Protein AF-A0A1F6M8U3-F1 (afdb_monomer)

Organism: NCBI:txid1798682

pLDDT: mean 73.36, std 16.28, range [37.84, 95.56]

Structure (mmCIF, N/CA/C/O backbone):
data_AF-A0A1F6M8U3-F1
#
_entry.id   AF-A0A1F6M8U3-F1
#
loop_
_atom_site.group_PDB
_atom_site.id
_atom_site.type_symbol
_atom_site.label_atom_id
_atom_site.label_alt_id
_atom_site.label_comp_id
_atom_site.label_asym_id
_atom_site.label_entity_id
_atom_site.label_seq_id
_atom_site.pdbx_PDB_ins_code
_atom_site.Cartn_x
_atom_site.Cartn_y
_atom_site.Cartn_z
_atom_site.occupancy
_atom_site.B_iso_or_equiv
_atom_site.auth_seq_id
_atom_site.auth_comp_id
_atom_site.auth_asym_id
_atom_site.auth_atom_id
_atom_site.pdbx_PDB_model_num
ATOM 1 N N . MET A 1 1 ? -2.888 25.058 8.973 1.00 52.22 1 MET A N 1
ATOM 2 C CA . MET A 1 1 ? -2.797 24.180 7.784 1.00 52.22 1 MET A CA 1
ATOM 3 C C . MET A 1 1 ? -2.531 22.761 8.270 1.00 52.22 1 MET A C 1
ATOM 5 O O . MET A 1 1 ? -1.677 22.594 9.128 1.00 52.22 1 MET A O 1
ATOM 9 N N . ASN A 1 2 ? -3.324 21.773 7.850 1.00 81.38 2 ASN A N 1
ATOM 10 C CA . ASN A 1 2 ? -3.228 20.401 8.367 1.00 81.38 2 ASN A CA 1
ATOM 11 C C . ASN A 1 2 ? -1.895 19.773 7.915 1.00 81.38 2 ASN A C 1
ATOM 13 O O . ASN A 1 2 ? -1.585 19.835 6.729 1.00 81.38 2 ASN A O 1
ATOM 17 N N . HIS A 1 3 ? -1.116 19.175 8.822 1.00 55.09 3 HIS A N 1
ATOM 18 C CA . HIS A 1 3 ? 0.191 18.561 8.518 1.00 55.09 3 HIS A CA 1
ATOM 19 C C . HIS A 1 3 ? 0.106 17.534 7.373 1.00 55.09 3 HIS A C 1
ATOM 21 O O . HIS A 1 3 ? 1.037 17.395 6.586 1.00 55.09 3 HIS A O 1
ATOM 27 N N . LYS A 1 4 ? -1.058 16.895 7.207 1.00 55.84 4 LYS A N 1
ATOM 28 C CA . LYS A 1 4 ? -1.358 15.982 6.094 1.00 55.84 4 LYS A CA 1
ATOM 29 C C . LYS A 1 4 ? -1.399 16.675 4.725 1.00 55.84 4 LYS A C 1
ATOM 31 O O . LYS A 1 4 ? -0.977 16.090 3.739 1.00 55.84 4 LYS A O 1
ATOM 36 N N . ILE A 1 5 ? -1.875 17.921 4.670 1.00 62.25 5 ILE A N 1
ATOM 37 C CA . ILE A 1 5 ? -1.914 18.732 3.440 1.00 62.25 5 ILE A CA 1
ATOM 38 C C . ILE A 1 5 ? -0.498 19.171 3.062 1.00 62.25 5 ILE A C 1
ATOM 40 O O . ILE A 1 5 ? -0.155 19.162 1.890 1.00 62.25 5 ILE A O 1
ATOM 44 N N . ILE A 1 6 ? 0.342 19.496 4.048 1.00 67.88 6 ILE A N 1
ATOM 45 C CA . ILE A 1 6 ? 1.743 19.869 3.808 1.00 67.88 6 ILE A CA 1
ATOM 46 C C . ILE A 1 6 ? 2.513 18.686 3.214 1.00 67.88 6 ILE A C 1
ATOM 48 O O . ILE A 1 6 ? 3.176 18.850 2.198 1.00 67.88 6 ILE A O 1
ATOM 52 N N . LEU A 1 7 ? 2.367 17.489 3.791 1.00 56.38 7 LEU A N 1
ATOM 53 C CA . LEU A 1 7 ? 2.991 16.272 3.260 1.00 56.38 7 LEU A CA 1
ATOM 54 C C . LEU A 1 7 ? 2.505 15.940 1.844 1.00 56.38 7 LEU A C 1
ATOM 56 O O . LEU A 1 7 ? 3.312 15.591 0.991 1.00 56.38 7 LEU A O 1
ATOM 60 N N . PHE A 1 8 ? 1.209 16.108 1.575 1.00 61.28 8 PHE A N 1
ATOM 61 C CA . PHE A 1 8 ? 0.648 15.905 0.239 1.00 61.28 8 PHE A CA 1
ATOM 62 C C . PHE A 1 8 ? 1.189 16.912 -0.790 1.00 61.28 8 PHE A C 1
ATOM 64 O O . PHE A 1 8 ? 1.517 16.532 -1.907 1.00 61.28 8 PHE A O 1
ATOM 71 N N . LEU A 1 9 ? 1.339 18.185 -0.417 1.00 69.00 9 LEU A N 1
ATOM 72 C CA . LEU A 1 9 ? 1.891 19.213 -1.306 1.00 69.00 9 LEU A CA 1
ATOM 73 C C . LEU A 1 9 ? 3.392 19.028 -1.557 1.00 69.00 9 LEU A C 1
ATOM 75 O O . LEU A 1 9 ? 3.839 19.202 -2.686 1.00 69.00 9 LEU A O 1
ATOM 79 N N . LEU A 1 10 ? 4.161 18.640 -0.535 1.00 64.75 10 LEU A N 1
ATOM 80 C CA . LEU A 1 10 ? 5.579 18.299 -0.692 1.00 64.75 10 LEU A CA 1
ATOM 81 C C . LEU A 1 10 ? 5.763 17.079 -1.601 1.00 64.75 10 LEU A C 1
ATOM 83 O O . LEU A 1 10 ? 6.680 17.053 -2.414 1.00 64.75 10 LEU A O 1
ATOM 87 N N . PHE A 1 11 ? 4.858 16.106 -1.508 1.00 61.78 11 PHE A N 1
ATOM 88 C CA . PHE A 1 11 ? 4.838 14.951 -2.396 1.00 61.78 11 PHE A CA 1
ATOM 89 C C . PHE A 1 11 ? 4.553 15.335 -3.857 1.00 61.78 11 PHE A C 1
ATOM 91 O O . PHE A 1 11 ? 5.284 14.915 -4.749 1.00 61.78 11 PHE A O 1
ATOM 98 N N . LEU A 1 12 ? 3.554 16.189 -4.110 1.00 62.69 12 LEU A N 1
ATOM 99 C CA . LEU A 1 12 ? 3.278 16.692 -5.462 1.00 62.69 12 LEU A CA 1
ATOM 100 C C . LEU A 1 12 ? 4.454 17.495 -6.038 1.00 62.69 12 LEU A C 1
ATOM 102 O O . LEU A 1 12 ? 4.758 17.369 -7.221 1.00 62.69 12 LEU A O 1
ATOM 106 N N . ALA A 1 13 ? 5.132 18.291 -5.206 1.00 65.69 13 ALA A N 1
ATOM 107 C CA . ALA A 1 13 ? 6.324 19.030 -5.614 1.00 65.69 13 ALA A CA 1
ATOM 108 C C . ALA A 1 13 ? 7.498 18.098 -5.960 1.00 65.69 13 ALA A C 1
ATOM 110 O O . ALA A 1 13 ? 8.213 18.355 -6.923 1.00 65.69 13 ALA A O 1
ATOM 111 N N . PHE A 1 14 ? 7.669 17.001 -5.216 1.00 65.31 14 PHE A N 1
ATOM 112 C CA . PHE A 1 14 ? 8.681 15.987 -5.511 1.00 65.31 14 PHE A CA 1
ATOM 113 C C . PHE A 1 14 ? 8.402 15.255 -6.832 1.00 65.31 14 PHE A C 1
ATOM 115 O O . PHE A 1 14 ? 9.320 15.115 -7.632 1.00 65.31 14 PHE A O 1
ATOM 122 N N . ILE A 1 15 ? 7.147 14.867 -7.107 1.00 54.72 15 ILE A N 1
ATOM 123 C CA . ILE A 1 15 ? 6.764 14.267 -8.402 1.00 54.72 15 ILE A CA 1
ATOM 124 C C . ILE A 1 15 ? 7.079 15.224 -9.556 1.00 54.72 15 ILE A C 1
ATOM 126 O O . ILE A 1 15 ? 7.681 14.820 -10.546 1.00 54.72 15 ILE A O 1
ATOM 130 N N . ALA A 1 16 ? 6.697 16.496 -9.417 1.00 60.97 16 ALA A N 1
ATOM 131 C CA . ALA A 1 16 ? 6.940 17.503 -10.446 1.00 60.97 16 ALA A CA 1
ATOM 132 C C . ALA A 1 16 ? 8.439 17.751 -10.688 1.00 60.97 16 ALA A C 1
ATOM 134 O O . ALA A 1 16 ? 8.833 18.028 -11.815 1.00 60.97 16 ALA A O 1
ATOM 135 N N . PHE A 1 17 ? 9.267 17.642 -9.645 1.00 61.91 17 PHE A N 1
ATOM 136 C CA . PHE A 1 17 ? 10.720 17.757 -9.751 1.00 61.91 17 PHE A CA 1
ATOM 137 C C . PHE A 1 17 ? 11.350 16.525 -10.415 1.00 61.91 17 PHE A C 1
ATOM 139 O O . PHE A 1 17 ? 12.180 16.672 -11.304 1.00 61.91 17 PHE A O 1
ATOM 146 N N . ALA A 1 18 ? 10.923 15.318 -10.034 1.00 53.31 18 ALA A N 1
ATOM 147 C CA . ALA A 1 18 ? 11.469 14.066 -10.558 1.00 53.31 18 ALA A CA 1
ATOM 148 C C . ALA A 1 18 ? 11.164 13.835 -12.051 1.00 53.31 18 ALA A C 1
ATOM 150 O O . ALA A 1 18 ? 11.905 13.128 -12.717 1.00 53.31 18 ALA A O 1
ATOM 151 N N . HIS A 1 19 ? 10.097 14.435 -12.585 1.00 48.19 19 HIS A N 1
ATOM 152 C CA . HIS A 1 19 ? 9.721 14.339 -14.004 1.00 48.19 19 HIS A CA 1
ATOM 153 C C . HIS A 1 19 ? 10.387 15.393 -14.915 1.00 48.19 19 HIS A C 1
ATOM 155 O O . HIS A 1 19 ? 10.075 15.451 -16.100 1.00 48.19 19 HIS A O 1
ATOM 161 N N . GLY A 1 20 ? 11.249 16.267 -14.384 1.00 48.97 20 GLY A N 1
ATOM 162 C CA . GLY A 1 20 ? 11.717 17.462 -15.096 1.00 48.97 20 GLY A CA 1
ATOM 163 C C . GLY A 1 20 ? 13.023 17.353 -15.895 1.00 48.97 20 GLY A C 1
ATOM 164 O O . GLY A 1 20 ? 13.426 18.370 -16.450 1.00 48.97 20 GLY A O 1
ATOM 165 N N . GLU A 1 21 ? 13.709 16.204 -15.944 1.00 47.56 21 GLU A N 1
ATOM 166 C CA . GLU A 1 21 ? 15.118 16.148 -16.403 1.00 47.56 21 GLU A CA 1
ATOM 167 C C . GLU A 1 21 ? 15.422 15.312 -17.668 1.00 47.56 21 GLU A C 1
ATOM 169 O O . GLU A 1 21 ? 16.592 15.155 -18.002 1.00 47.56 21 GLU A O 1
ATOM 174 N N . GLU A 1 22 ? 14.438 14.832 -18.438 1.00 49.84 22 GLU A N 1
ATOM 175 C CA . GLU A 1 22 ? 14.713 13.934 -19.588 1.00 49.84 22 GLU A CA 1
ATOM 176 C C . GLU A 1 22 ? 14.659 14.561 -20.994 1.00 49.84 22 GLU A C 1
ATOM 178 O O . GLU A 1 22 ? 14.473 13.858 -21.986 1.00 49.84 22 GLU A O 1
ATOM 183 N N . GLU A 1 23 ? 14.894 15.865 -21.147 1.00 49.44 23 GLU A N 1
ATOM 184 C CA . GLU A 1 23 ? 15.011 16.456 -22.489 1.00 49.44 23 GLU A CA 1
ATOM 185 C C . GLU A 1 23 ? 16.436 16.964 -22.765 1.00 49.44 23 GLU A C 1
ATOM 187 O O . GLU A 1 23 ? 16.848 18.018 -22.286 1.00 49.44 23 GLU A O 1
ATOM 192 N N . HIS A 1 24 ? 17.145 16.195 -23.610 1.00 50.91 24 HIS A N 1
ATOM 193 C CA . HIS A 1 24 ? 18.376 16.508 -24.366 1.00 50.91 24 HIS A CA 1
ATOM 194 C C . HIS A 1 24 ? 19.716 15.980 -23.813 1.00 50.91 24 HIS A C 1
ATOM 196 O O . HIS A 1 24 ? 20.504 16.722 -23.230 1.00 50.91 24 HIS A O 1
ATOM 202 N N . ALA A 1 25 ? 20.054 14.727 -24.145 1.00 47.81 25 ALA A N 1
ATOM 203 C CA . ALA A 1 25 ? 21.439 14.245 -24.140 1.00 47.81 25 ALA A CA 1
ATOM 204 C C . ALA A 1 25 ? 21.807 13.644 -25.509 1.00 47.81 25 ALA A C 1
ATOM 206 O O . ALA A 1 25 ? 21.248 12.645 -25.951 1.00 47.81 25 ALA A O 1
ATOM 207 N N . GLU A 1 26 ? 22.732 14.319 -26.187 1.00 54.94 26 GLU A N 1
ATOM 208 C CA . GLU A 1 26 ? 23.343 13.964 -27.470 1.00 54.94 26 GLU A CA 1
ATOM 209 C C . GLU A 1 26 ? 24.344 12.798 -27.284 1.00 54.94 26 GLU A C 1
ATOM 211 O O . GLU A 1 26 ? 25.023 12.719 -26.258 1.00 54.94 26 GLU A O 1
ATOM 216 N N . GLU A 1 27 ? 24.418 11.881 -28.258 1.00 58.91 27 GLU A N 1
ATOM 217 C CA . GLU A 1 27 ? 25.174 10.614 -28.207 1.00 58.91 27 GLU A CA 1
ATOM 218 C C . GLU A 1 27 ? 26.678 10.805 -27.910 1.00 58.91 27 GLU A C 1
ATOM 220 O O . GLU A 1 27 ? 27.487 11.094 -28.793 1.00 58.91 27 GLU A O 1
ATOM 225 N N . MET A 1 28 ? 27.081 10.562 -26.660 1.00 47.25 28 MET A N 1
ATOM 226 C CA . MET A 1 28 ? 28.469 10.302 -26.267 1.00 47.25 28 MET A CA 1
ATOM 227 C C . MET A 1 28 ? 28.641 8.818 -25.903 1.00 47.25 28 MET A C 1
ATOM 229 O O . MET A 1 28 ? 27.701 8.203 -25.398 1.00 47.25 28 MET A O 1
ATOM 233 N N . PRO A 1 29 ? 29.828 8.217 -26.124 1.00 64.62 29 PRO A N 1
ATOM 234 C CA . PRO A 1 29 ? 30.083 6.833 -25.735 1.00 64.62 29 PRO A CA 1
ATOM 235 C C . PRO A 1 29 ? 29.896 6.663 -24.224 1.00 64.62 29 PRO A C 1
ATOM 237 O O . PRO A 1 29 ? 30.483 7.408 -23.435 1.00 64.62 29 PRO A O 1
ATOM 240 N N . ALA A 1 30 ? 29.069 5.685 -23.847 1.00 58.00 30 ALA A N 1
ATOM 241 C CA . ALA A 1 30 ? 28.621 5.490 -22.476 1.00 58.00 30 ALA A CA 1
ATOM 242 C C . ALA A 1 30 ? 29.820 5.287 -21.526 1.00 58.00 30 ALA A C 1
ATOM 244 O O . ALA A 1 30 ? 30.587 4.331 -21.706 1.00 58.00 30 ALA A O 1
ATOM 245 N N . PRO A 1 31 ? 30.020 6.159 -20.517 1.00 51.41 31 PRO A N 1
ATOM 246 C CA . PRO A 1 31 ? 30.905 5.827 -19.407 1.00 51.41 31 PRO A CA 1
ATOM 247 C C . PRO A 1 31 ? 30.396 4.539 -18.732 1.00 51.41 31 PRO A C 1
ATOM 249 O O . PRO A 1 31 ? 29.202 4.251 -18.830 1.00 51.41 31 PRO A O 1
ATOM 252 N N . PRO A 1 32 ? 31.257 3.751 -18.050 1.00 60.69 32 PRO A N 1
ATOM 253 C CA . PRO A 1 32 ? 30.779 2.626 -17.249 1.00 60.69 32 PRO A CA 1
ATOM 254 C C . PRO A 1 32 ? 29.695 3.158 -16.320 1.00 60.69 32 PRO A C 1
ATOM 256 O O . PRO A 1 32 ? 29.967 4.106 -15.579 1.00 60.69 32 PRO A O 1
ATOM 259 N N . GLU A 1 33 ? 28.480 2.618 -16.443 1.00 58.06 33 GLU A N 1
ATOM 260 C CA . GLU A 1 33 ? 27.313 3.211 -15.803 1.00 58.06 33 GLU A CA 1
ATOM 261 C C . GLU A 1 33 ? 27.611 3.372 -14.311 1.00 58.06 33 GLU A C 1
ATOM 263 O O . GLU A 1 33 ? 27.848 2.369 -13.622 1.00 58.06 33 GLU A O 1
ATOM 268 N N . PRO A 1 34 ? 27.704 4.614 -13.795 1.00 58.66 34 PRO A N 1
ATOM 269 C CA . PRO A 1 34 ? 27.808 4.793 -12.362 1.00 58.66 34 PRO A CA 1
ATOM 270 C C . PRO A 1 34 ? 26.594 4.086 -11.774 1.00 58.66 34 PRO A C 1
ATOM 272 O O . PRO A 1 34 ? 25.504 4.234 -12.325 1.00 58.66 34 PRO A O 1
ATOM 275 N N . ILE A 1 35 ? 26.775 3.312 -10.690 1.00 58.00 35 ILE A N 1
ATOM 276 C CA . ILE A 1 35 ? 25.641 2.813 -9.901 1.00 58.00 35 ILE A CA 1
ATOM 277 C C . ILE A 1 35 ? 24.720 4.004 -9.756 1.00 58.00 35 ILE A C 1
ATOM 279 O O . ILE A 1 35 ? 25.100 5.014 -9.161 1.00 58.00 35 ILE A O 1
ATOM 283 N N . ASN A 1 36 ? 23.578 3.903 -10.414 1.00 66.56 36 ASN A N 1
ATOM 284 C CA . ASN A 1 36 ? 22.637 4.978 -10.548 1.00 66.56 36 ASN A CA 1
ATOM 285 C C . ASN A 1 36 ? 22.261 5.357 -9.101 1.00 66.56 36 ASN A C 1
ATOM 287 O O . ASN A 1 36 ? 21.582 4.615 -8.388 1.00 66.56 36 ASN A O 1
ATOM 291 N N . THR A 1 37 ? 22.815 6.472 -8.614 1.00 69.94 37 THR A N 1
ATOM 292 C CA . THR A 1 37 ? 22.667 6.900 -7.216 1.00 69.94 37 THR A CA 1
ATOM 293 C C . THR A 1 37 ? 21.189 7.078 -6.876 1.00 69.94 37 THR A C 1
ATOM 295 O O . THR A 1 37 ? 20.778 6.835 -5.744 1.00 69.94 37 THR A O 1
ATOM 298 N N . LEU A 1 38 ? 20.380 7.439 -7.875 1.00 72.56 38 LEU A N 1
ATOM 299 C CA . LEU A 1 38 ? 18.939 7.599 -7.764 1.00 72.56 38 LEU A CA 1
ATOM 300 C C . LEU A 1 38 ? 18.220 6.262 -7.509 1.00 72.56 38 LEU A C 1
ATOM 302 O O . LEU A 1 38 ? 17.352 6.217 -6.648 1.00 72.56 38 LEU A O 1
ATOM 306 N N . TRP A 1 39 ? 18.626 5.168 -8.153 1.00 67.94 39 TRP A N 1
ATOM 307 C CA . TRP A 1 39 ? 18.112 3.807 -7.970 1.00 67.94 39 TRP A CA 1
ATOM 308 C C . TRP A 1 39 ? 18.470 3.276 -6.594 1.00 67.94 39 TRP A C 1
ATOM 310 O O . TRP A 1 39 ? 17.607 2.773 -5.878 1.00 67.94 39 TRP A O 1
ATOM 320 N N . PHE A 1 40 ? 19.723 3.468 -6.177 1.00 70.62 40 PHE A N 1
ATOM 321 C CA . PHE A 1 40 ? 20.129 3.107 -4.825 1.00 70.62 40 PHE A CA 1
ATOM 322 C C . PHE A 1 40 ? 19.267 3.854 -3.796 1.00 70.62 40 PHE A C 1
ATOM 324 O O . PHE A 1 40 ? 18.743 3.244 -2.870 1.00 70.62 40 PHE A O 1
ATOM 331 N N . ILE A 1 41 ? 19.034 5.155 -3.981 1.00 76.88 41 ILE A N 1
ATOM 332 C CA . ILE A 1 41 ? 18.160 5.935 -3.094 1.00 76.88 41 ILE A CA 1
ATOM 333 C C . ILE A 1 41 ? 16.700 5.458 -3.169 1.00 76.88 41 ILE A C 1
ATOM 335 O O . ILE A 1 41 ? 16.057 5.350 -2.122 1.00 76.88 41 ILE A O 1
ATOM 339 N N . HIS A 1 42 ? 16.183 5.149 -4.361 1.00 77.31 42 HIS A N 1
ATOM 340 C CA . HIS A 1 42 ? 14.808 4.696 -4.578 1.00 77.31 42 HIS A CA 1
ATOM 341 C C . HIS A 1 42 ? 14.562 3.372 -3.841 1.00 77.31 42 HIS A C 1
ATOM 343 O O . HIS A 1 42 ? 13.745 3.319 -2.917 1.00 77.31 42 HIS A O 1
ATOM 349 N N . SER A 1 43 ? 15.358 2.340 -4.128 1.00 76.88 43 SER A N 1
ATOM 350 C CA . SER A 1 43 ? 15.201 1.025 -3.502 1.00 76.88 43 SER A CA 1
ATOM 351 C C . SER A 1 43 ? 15.505 1.046 -2.001 1.00 76.88 43 SER A C 1
ATOM 353 O O . SER A 1 43 ? 14.855 0.345 -1.224 1.00 76.88 43 SER A O 1
ATOM 355 N N . TRP A 1 44 ? 16.434 1.880 -1.523 1.00 77.44 44 TRP A N 1
ATOM 356 C CA . TRP A 1 44 ? 16.629 2.036 -0.074 1.00 77.44 44 TRP A CA 1
ATOM 357 C C . TRP A 1 44 ? 15.438 2.707 0.601 1.00 77.44 44 TRP A C 1
ATOM 359 O O . TRP A 1 44 ? 15.025 2.275 1.680 1.00 77.44 44 TRP A O 1
ATOM 369 N N . THR A 1 45 ? 14.859 3.731 -0.025 1.00 84.12 45 THR A N 1
ATOM 370 C CA . THR A 1 45 ? 13.672 4.409 0.508 1.00 84.12 45 THR A CA 1
ATOM 371 C C . THR A 1 45 ? 12.497 3.435 0.593 1.00 84.12 45 THR A C 1
ATOM 373 O O . THR A 1 45 ? 11.855 3.365 1.643 1.00 84.12 45 THR A O 1
ATOM 376 N N . HIS A 1 46 ? 12.289 2.606 -0.435 1.00 85.44 46 HIS A N 1
ATOM 377 C CA . HIS A 1 46 ? 11.329 1.499 -0.422 1.00 85.44 46 HIS A CA 1
ATOM 378 C C . HIS A 1 46 ? 11.493 0.619 0.824 1.00 85.44 46 HIS A C 1
ATOM 380 O O . HIS A 1 46 ? 10.561 0.464 1.619 1.00 85.44 46 HIS A O 1
ATOM 386 N N . TRP A 1 47 ? 12.693 0.064 1.032 1.00 83.56 47 TRP A N 1
ATOM 387 C CA . TRP A 1 47 ? 12.952 -0.852 2.144 1.00 83.56 47 TRP A CA 1
ATOM 388 C C . TRP A 1 47 ? 12.829 -0.172 3.507 1.00 83.56 47 TRP A C 1
ATOM 390 O O . TRP A 1 47 ? 12.317 -0.786 4.442 1.00 83.56 47 TRP A O 1
ATOM 400 N N . MET A 1 48 ? 13.223 1.096 3.638 1.00 84.88 48 MET A N 1
ATOM 401 C CA . MET A 1 48 ? 13.032 1.858 4.878 1.00 84.88 48 MET A CA 1
ATOM 402 C C . MET A 1 48 ? 11.549 2.047 5.209 1.00 84.88 48 MET A C 1
ATOM 404 O O . MET A 1 48 ? 11.143 1.852 6.361 1.00 84.88 48 MET A O 1
ATOM 408 N N . VAL A 1 49 ? 10.725 2.385 4.212 1.00 87.31 49 VAL A N 1
ATOM 409 C CA . VAL A 1 49 ? 9.274 2.524 4.399 1.00 87.31 49 VAL A CA 1
ATOM 410 C C . VAL A 1 49 ? 8.656 1.170 4.759 1.00 87.31 49 VAL A C 1
ATOM 412 O O . VAL A 1 49 ? 7.875 1.101 5.711 1.00 87.31 49 VAL A O 1
ATOM 415 N N . TRP A 1 50 ? 9.054 0.089 4.085 1.00 86.56 50 TRP A N 1
ATOM 416 C CA . TRP A 1 50 ? 8.598 -1.270 4.390 1.00 86.56 50 TRP A CA 1
ATOM 417 C C . TRP A 1 50 ? 8.981 -1.723 5.794 1.00 86.56 50 TRP A C 1
ATOM 419 O O . TRP A 1 50 ? 8.121 -2.181 6.543 1.00 86.56 50 TRP A O 1
ATOM 429 N N . ILE A 1 51 ? 10.244 -1.569 6.192 1.00 85.38 51 ILE A N 1
ATOM 430 C CA . ILE A 1 51 ? 10.718 -1.960 7.525 1.00 85.38 51 ILE A CA 1
ATOM 431 C C . ILE A 1 51 ? 9.981 -1.160 8.599 1.00 85.38 51 ILE A C 1
ATOM 433 O O . ILE A 1 51 ? 9.515 -1.741 9.580 1.00 85.38 51 ILE A O 1
ATOM 437 N N . GLY A 1 52 ? 9.811 0.149 8.409 1.00 83.31 52 GLY A N 1
ATOM 438 C CA . GLY A 1 52 ? 9.050 0.979 9.338 1.00 83.31 52 GLY A CA 1
ATOM 439 C C . GLY A 1 52 ? 7.569 0.593 9.407 1.00 83.31 52 GLY A C 1
ATOM 440 O O . GLY A 1 52 ? 6.996 0.506 10.499 1.00 83.31 52 GLY A O 1
ATOM 441 N N . PHE A 1 53 ? 6.953 0.265 8.269 1.00 85.75 53 PHE A N 1
ATOM 442 C CA . PHE A 1 53 ? 5.589 -0.257 8.221 1.00 85.75 53 PHE A CA 1
ATOM 443 C C . PHE A 1 53 ? 5.472 -1.579 8.986 1.00 85.75 53 PHE A C 1
ATOM 445 O O . PHE A 1 53 ? 4.604 -1.718 9.847 1.00 85.75 53 PHE A O 1
ATOM 452 N N . ILE A 1 54 ? 6.359 -2.534 8.707 1.00 83.75 54 ILE A N 1
ATOM 453 C CA . ILE A 1 54 ? 6.426 -3.858 9.333 1.00 83.75 54 ILE A CA 1
ATOM 454 C C . ILE A 1 54 ? 6.611 -3.728 10.844 1.00 83.75 54 ILE A C 1
ATOM 456 O O . ILE A 1 54 ? 5.852 -4.312 11.618 1.00 83.75 54 ILE A O 1
ATOM 460 N N . TYR A 1 55 ? 7.583 -2.924 11.270 1.00 80.19 55 TYR A N 1
ATOM 461 C CA . TYR A 1 55 ? 7.908 -2.725 12.679 1.00 80.19 55 TYR A CA 1
ATOM 462 C C . TYR A 1 55 ? 6.726 -2.149 13.464 1.00 80.19 55 TYR A C 1
ATOM 464 O O . TYR A 1 55 ? 6.472 -2.529 14.607 1.00 80.19 55 TYR A O 1
ATOM 472 N N . THR A 1 56 ? 5.974 -1.246 12.838 1.00 81.31 56 THR A N 1
ATOM 473 C CA . THR A 1 56 ? 4.826 -0.581 13.463 1.00 81.31 56 THR A CA 1
ATOM 474 C C . THR A 1 56 ? 3.518 -1.361 13.308 1.00 81.31 56 THR A C 1
ATOM 476 O O . THR A 1 56 ? 2.561 -1.109 14.043 1.00 81.31 56 THR A O 1
ATOM 479 N N . CYS A 1 57 ? 3.463 -2.335 12.395 1.00 81.00 57 CYS A N 1
ATOM 480 C CA . CYS A 1 57 ? 2.278 -3.134 12.116 1.00 81.00 57 CYS A CA 1
ATOM 481 C C . CYS A 1 57 ? 1.943 -4.070 13.286 1.00 81.00 57 CYS A C 1
ATOM 483 O O . CYS A 1 57 ? 2.732 -4.934 13.673 1.00 81.00 57 CYS A O 1
ATOM 485 N N . TYR A 1 58 ? 0.718 -3.954 13.810 1.00 69.69 58 TYR A N 1
ATOM 486 C CA . TYR A 1 58 ? 0.233 -4.817 14.890 1.00 69.69 58 TYR A CA 1
ATOM 487 C C . TYR A 1 58 ? 0.277 -6.305 14.517 1.00 69.69 58 TYR A C 1
ATOM 489 O O . TYR A 1 58 ? 0.720 -7.116 15.325 1.00 69.69 58 TYR A O 1
ATOM 497 N N . TYR A 1 59 ? -0.125 -6.660 13.288 1.00 65.69 59 TYR A N 1
ATOM 498 C CA . TYR A 1 59 ? -0.081 -8.046 12.810 1.00 65.69 59 TYR A CA 1
ATOM 499 C C . TYR A 1 59 ? 1.334 -8.623 12.893 1.00 65.69 59 TYR A C 1
ATOM 501 O O . TYR A 1 59 ? 1.514 -9.731 13.389 1.00 65.69 59 TYR A O 1
ATOM 509 N N . PHE A 1 60 ? 2.342 -7.867 12.458 1.00 65.00 60 PHE A N 1
ATOM 510 C CA . PHE A 1 60 ? 3.714 -8.357 12.428 1.00 65.00 60 PHE A CA 1
ATOM 511 C C . PHE A 1 60 ? 4.350 -8.405 13.821 1.00 65.00 60 PHE A C 1
ATOM 513 O O . PHE A 1 60 ? 5.006 -9.387 14.167 1.00 65.00 60 PHE A O 1
ATOM 520 N N . ARG A 1 61 ? 4.079 -7.404 14.670 1.00 69.31 61 ARG A N 1
ATOM 521 C CA . ARG A 1 61 ? 4.472 -7.437 16.089 1.00 69.31 61 ARG A CA 1
ATOM 522 C C . ARG A 1 61 ? 3.854 -8.632 16.814 1.00 69.31 61 ARG A C 1
ATOM 524 O O . ARG A 1 61 ? 4.545 -9.305 17.574 1.00 69.31 61 ARG A O 1
ATOM 531 N N . PHE A 1 62 ? 2.583 -8.929 16.541 1.00 65.38 62 PHE A N 1
ATOM 532 C CA . PHE A 1 62 ? 1.912 -10.118 17.057 1.00 65.38 62 PHE A CA 1
ATOM 533 C C . PHE A 1 62 ? 2.512 -11.408 16.483 1.00 65.38 62 PHE A C 1
ATOM 535 O O . PHE A 1 62 ? 2.741 -12.346 17.236 1.00 65.38 62 PHE A O 1
ATOM 542 N N . PHE A 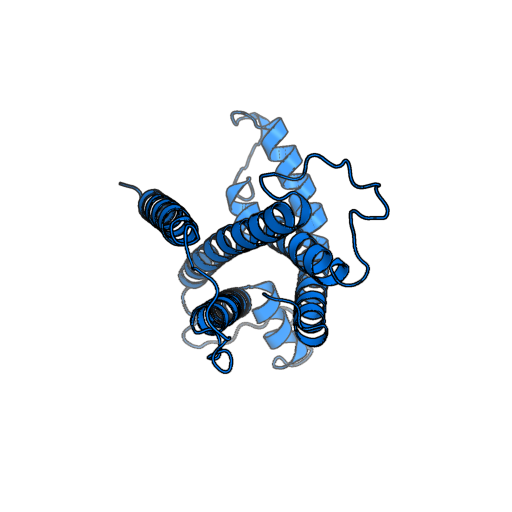1 63 ? 2.816 -11.464 15.183 1.00 61.97 63 PHE A N 1
ATOM 543 C CA . PHE A 1 63 ? 3.439 -12.626 14.547 1.00 61.97 63 PHE A CA 1
ATOM 544 C C . PHE A 1 63 ? 4.811 -12.941 15.156 1.00 61.97 63 PHE A C 1
ATOM 546 O O . PHE A 1 63 ? 5.017 -14.064 15.611 1.00 61.97 63 PHE A O 1
ATOM 553 N N . ILE A 1 64 ? 5.719 -11.961 15.245 1.00 62.22 64 ILE A N 1
ATOM 554 C CA . ILE A 1 64 ? 7.032 -12.144 15.884 1.00 62.22 64 ILE A CA 1
ATOM 555 C C . ILE A 1 64 ? 6.867 -12.488 17.364 1.00 62.22 64 ILE A C 1
ATOM 557 O O . ILE A 1 64 ? 7.459 -13.456 17.834 1.00 62.22 64 ILE A O 1
ATOM 561 N N . GLY A 1 65 ? 6.035 -11.747 18.098 1.00 56.34 65 GLY A N 1
ATOM 562 C CA . GLY A 1 65 ? 5.811 -12.008 19.516 1.00 56.34 65 GLY A CA 1
ATOM 563 C C . GLY A 1 65 ? 5.284 -13.422 19.756 1.00 56.34 65 GLY A C 1
ATOM 564 O O . GLY A 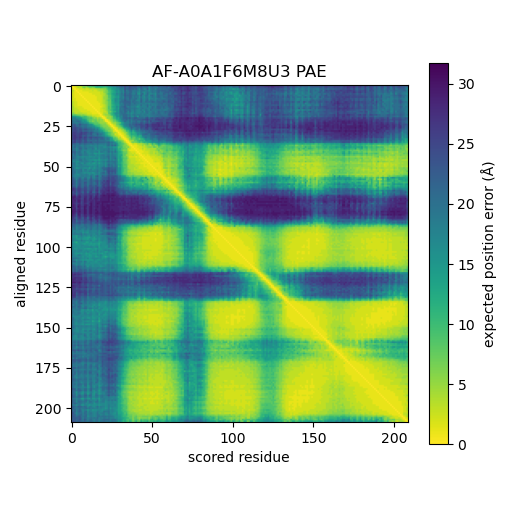1 65 ? 5.851 -14.171 20.539 1.00 56.34 65 GLY A O 1
ATOM 565 N N . HIS A 1 66 ? 4.221 -13.828 19.068 1.00 53.34 66 HIS A N 1
ATOM 566 C CA . HIS A 1 66 ? 3.537 -15.095 19.319 1.00 53.34 66 HIS A CA 1
ATOM 567 C C . HIS A 1 66 ? 4.266 -16.318 18.738 1.00 53.34 66 HIS A C 1
ATOM 569 O O . HIS A 1 66 ? 4.218 -17.387 19.341 1.00 53.34 66 HIS A O 1
ATOM 575 N N . LYS A 1 67 ? 4.939 -16.194 17.583 1.00 55.16 67 LYS A N 1
ATOM 576 C CA . LYS A 1 67 ? 5.633 -17.322 16.929 1.00 55.16 67 LYS A CA 1
ATOM 577 C C . LYS A 1 67 ? 7.116 -17.429 17.278 1.00 55.16 67 LYS A C 1
ATOM 579 O O . LYS A 1 67 ? 7.639 -18.537 17.221 1.00 55.16 67 LYS A O 1
ATOM 584 N N . LEU A 1 68 ? 7.785 -16.322 17.611 1.00 51.31 68 LEU A N 1
ATOM 585 C CA . LEU A 1 68 ? 9.236 -16.290 17.835 1.00 51.31 68 LEU A CA 1
ATOM 586 C C . LEU A 1 68 ? 9.642 -15.925 19.274 1.00 51.31 68 LEU A C 1
ATOM 588 O O . LEU A 1 68 ? 10.832 -15.990 19.570 1.00 51.31 68 LEU A O 1
ATOM 592 N N . GLY A 1 69 ? 8.714 -15.565 20.177 1.00 46.50 69 GLY A N 1
ATOM 593 C CA . GLY A 1 69 ? 9.113 -15.040 21.496 1.00 46.50 69 GLY A CA 1
ATOM 594 C C . GLY A 1 69 ? 8.171 -15.209 22.695 1.00 46.50 69 GLY A C 1
ATOM 595 O O . GLY A 1 69 ? 8.593 -14.903 23.809 1.00 46.50 69 GLY A O 1
ATOM 596 N N . HIS A 1 70 ? 6.940 -15.705 22.543 1.00 43.72 70 HIS A N 1
ATOM 597 C CA . HIS A 1 70 ? 6.022 -15.937 23.664 1.00 43.72 70 HIS A CA 1
ATOM 598 C C . HIS A 1 70 ? 5.796 -17.438 23.896 1.00 43.72 70 HIS A C 1
ATOM 600 O O . HIS A 1 70 ? 5.558 -18.176 22.939 1.00 43.72 70 HIS A O 1
ATOM 606 N N . PRO A 1 71 ? 5.840 -17.917 25.156 1.00 41.03 71 PRO A N 1
ATOM 607 C CA . PRO A 1 71 ? 5.523 -19.305 25.466 1.00 41.03 71 PRO A CA 1
ATOM 608 C C . PRO A 1 71 ? 4.073 -19.617 25.070 1.00 41.03 71 PRO A C 1
ATOM 610 O O . PRO A 1 71 ? 3.170 -18.803 25.276 1.00 41.03 71 PRO A O 1
ATOM 613 N N . SER A 1 72 ? 3.862 -20.819 24.529 1.00 43.97 72 SER A N 1
ATOM 614 C CA . SER A 1 72 ? 2.651 -21.338 23.862 1.00 43.97 72 SER A CA 1
ATOM 615 C C . SER A 1 72 ? 1.354 -21.373 24.694 1.00 43.97 72 SER A C 1
ATOM 617 O O . SER A 1 72 ? 0.375 -21.983 24.270 1.00 43.97 72 SER A O 1
ATOM 619 N N . HIS A 1 73 ? 1.317 -20.742 25.870 1.00 37.84 73 HIS A N 1
ATOM 620 C CA . HIS A 1 73 ? 0.221 -20.840 26.840 1.00 37.84 73 HIS A CA 1
ATOM 621 C C . HIS A 1 73 ? -0.321 -19.499 27.356 1.00 37.84 73 HIS A C 1
ATOM 623 O O . HIS A 1 73 ? -1.145 -19.494 28.266 1.00 37.84 73 HIS A O 1
ATOM 629 N N . CYS A 1 74 ? 0.067 -18.358 26.780 1.00 43.69 74 CYS A N 1
ATOM 630 C CA . CYS A 1 74 ? -0.596 -17.089 27.087 1.00 43.69 74 CYS A CA 1
ATOM 631 C C . CYS A 1 74 ? -1.747 -16.841 26.106 1.00 43.69 74 CYS A C 1
ATOM 633 O O . CYS A 1 74 ? -1.521 -16.485 24.951 1.00 43.69 74 CYS A O 1
ATOM 635 N N . ALA A 1 75 ? -2.985 -17.020 26.574 1.00 44.50 75 ALA A N 1
ATOM 636 C CA . ALA A 1 75 ? -4.188 -16.653 25.822 1.00 44.50 75 ALA A CA 1
ATOM 637 C C . ALA A 1 75 ? -4.294 -15.127 25.593 1.00 44.50 75 ALA A C 1
ATOM 639 O O . ALA A 1 75 ? -4.944 -14.701 24.644 1.00 44.50 75 ALA A O 1
ATOM 640 N N . VAL A 1 76 ? -3.605 -14.326 26.420 1.00 47.62 76 VAL A N 1
ATOM 641 C CA . VAL A 1 76 ? -3.285 -12.901 26.234 1.00 47.62 76 VAL A CA 1
ATOM 642 C C . VAL A 1 76 ? -1.942 -12.647 26.948 1.00 47.62 76 VAL A C 1
ATOM 644 O O . VAL A 1 76 ? -1.915 -12.720 28.176 1.00 47.62 76 VAL A O 1
ATOM 647 N N . PRO A 1 77 ? -0.812 -12.423 26.250 1.00 39.38 77 PRO A N 1
ATOM 648 C CA . PRO A 1 77 ? 0.448 -12.093 26.910 1.00 39.38 77 PRO A CA 1
ATOM 649 C C . PRO A 1 77 ? 0.492 -10.598 27.241 1.00 39.3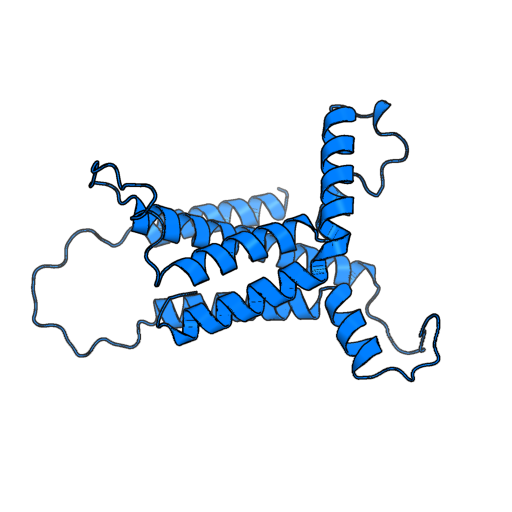8 77 PRO A C 1
ATOM 651 O O . PRO A 1 77 ? 0.858 -9.783 26.399 1.00 39.38 77 PRO A O 1
ATOM 654 N N . GLU A 1 78 ? 0.148 -10.233 28.473 1.00 52.31 78 GLU A N 1
ATOM 655 C CA . GLU A 1 78 ? 0.619 -8.978 29.068 1.00 52.31 78 GLU A CA 1
ATOM 656 C C . GLU A 1 78 ? 1.940 -9.241 29.795 1.00 52.31 78 GLU A C 1
ATOM 658 O O . GLU A 1 78 ? 2.087 -10.241 30.505 1.00 52.31 78 GLU A O 1
ATOM 663 N N . LYS A 1 79 ? 2.918 -8.347 29.628 1.00 41.78 79 LYS A N 1
ATOM 664 C CA . LYS A 1 79 ? 4.057 -8.286 30.543 1.00 41.78 79 LYS A CA 1
ATOM 665 C C . LYS A 1 79 ? 4.438 -6.839 30.824 1.00 41.78 79 LYS A C 1
ATOM 667 O O . LYS A 1 79 ? 4.656 -6.059 29.902 1.00 41.78 79 LYS A O 1
ATOM 672 N N . GLU A 1 80 ? 4.479 -6.539 32.117 1.00 47.22 80 GLU A N 1
ATOM 673 C CA . GLU A 1 80 ? 4.900 -5.290 32.743 1.00 47.22 80 GLU A CA 1
ATOM 674 C C . GLU A 1 80 ? 6.269 -4.827 32.221 1.00 47.22 80 GLU A C 1
ATOM 676 O O . GLU A 1 80 ? 7.224 -5.603 32.156 1.00 47.22 80 GLU A O 1
ATOM 681 N N . GLY A 1 81 ? 6.351 -3.547 31.862 1.00 44.44 81 GLY A N 1
ATOM 682 C CA . GLY A 1 81 ? 7.550 -2.888 31.349 1.00 44.44 81 GLY A CA 1
ATOM 683 C C . GLY A 1 81 ? 7.167 -1.899 30.256 1.00 44.44 81 GLY A C 1
ATOM 684 O O . GLY A 1 81 ? 6.434 -2.278 29.350 1.00 44.44 81 GLY A O 1
ATOM 685 N N . GLU A 1 82 ? 7.612 -0.645 30.400 1.00 46.91 82 GLU A N 1
ATOM 686 C CA . GLU A 1 82 ? 7.301 0.555 29.599 1.00 46.91 82 GLU A CA 1
ATOM 687 C C . GLU A 1 82 ? 6.879 0.266 28.147 1.00 46.91 82 GLU A C 1
ATOM 689 O O . GLU A 1 82 ? 7.652 0.354 27.193 1.00 46.91 82 GLU A O 1
ATOM 694 N N . TYR A 1 83 ? 5.607 -0.088 27.975 1.00 50.69 83 TYR A N 1
ATOM 695 C CA . TYR A 1 83 ? 4.999 -0.250 26.671 1.00 50.69 83 TYR A CA 1
ATOM 696 C C . TYR A 1 83 ? 4.829 1.163 26.125 1.00 50.69 83 TYR A C 1
ATOM 698 O O . TYR A 1 83 ? 4.160 1.982 26.760 1.00 50.69 83 TYR A O 1
ATOM 706 N N . LEU A 1 84 ? 5.440 1.472 24.973 1.00 51.97 84 LEU A N 1
ATOM 707 C CA . LEU A 1 84 ? 5.123 2.710 24.259 1.00 51.97 84 LEU A CA 1
ATOM 708 C C . LEU A 1 84 ? 3.596 2.820 24.207 1.00 51.97 84 LEU A C 1
ATOM 710 O O . LEU A 1 84 ? 2.963 1.858 23.756 1.00 51.97 84 LEU A O 1
ATOM 714 N N . PRO A 1 85 ? 3.000 3.926 24.690 1.00 55.91 85 PRO A N 1
ATOM 715 C CA . PRO A 1 85 ? 1.556 4.035 24.800 1.00 55.91 85 PRO A CA 1
ATOM 716 C C . PRO A 1 85 ? 0.958 3.678 23.445 1.00 55.91 85 PRO A C 1
ATOM 718 O O . PRO A 1 85 ? 1.401 4.200 22.418 1.00 55.91 85 PRO A O 1
ATOM 721 N N . GLU A 1 86 ? 0.022 2.729 23.441 1.00 64.19 86 GLU A N 1
ATOM 722 C CA . GLU A 1 86 ? -0.503 2.046 22.249 1.00 64.19 86 GLU A CA 1
ATOM 723 C C . GLU A 1 86 ? -0.942 3.035 21.149 1.00 64.19 86 GLU A C 1
ATOM 725 O O . GLU A 1 86 ? -0.860 2.754 19.952 1.00 64.19 86 GLU A O 1
ATOM 730 N N . ASP A 1 87 ? -1.323 4.242 21.563 1.00 69.44 87 ASP A N 1
ATOM 731 C CA . ASP A 1 87 ? -1.726 5.360 20.718 1.00 69.44 87 ASP A CA 1
ATOM 732 C C . ASP A 1 87 ? -0.581 6.011 19.928 1.00 69.44 87 ASP A C 1
ATOM 734 O O . ASP A 1 87 ? -0.805 6.491 18.816 1.00 69.44 87 ASP A O 1
ATOM 738 N N . SER A 1 88 ? 0.647 6.016 20.451 1.00 74.44 88 SER A N 1
ATOM 739 C CA . SER A 1 88 ? 1.819 6.562 19.749 1.00 74.44 88 SER A CA 1
ATOM 740 C C . SER A 1 88 ? 2.243 5.656 18.590 1.00 74.44 88 SER A C 1
ATOM 742 O O . SER A 1 88 ? 2.451 6.130 17.474 1.00 74.44 88 SER A O 1
ATOM 744 N N . LEU A 1 89 ? 2.248 4.336 18.796 1.00 77.44 89 LEU A N 1
ATOM 745 C CA . LEU A 1 89 ? 2.537 3.368 17.737 1.00 77.44 89 LEU A CA 1
ATOM 746 C C . LEU A 1 89 ? 1.443 3.330 16.669 1.00 77.44 89 LEU A C 1
ATOM 748 O O . LEU A 1 89 ? 1.766 3.227 15.489 1.00 77.44 89 LEU A O 1
ATOM 752 N N . LYS A 1 90 ? 0.167 3.496 17.042 1.00 79.38 90 LYS A N 1
ATOM 753 C CA . LYS A 1 90 ? -0.930 3.664 16.070 1.00 79.38 90 LYS A CA 1
ATOM 754 C C . LYS A 1 90 ? -0.722 4.895 15.182 1.00 79.38 90 LYS A C 1
ATOM 756 O O . LYS A 1 90 ? -0.975 4.827 13.980 1.00 79.38 90 LYS A O 1
ATOM 761 N N . GLN A 1 91 ? -0.254 6.007 15.752 1.00 86.06 91 GLN A N 1
ATOM 762 C CA . GLN A 1 91 ? 0.038 7.227 14.993 1.00 86.06 91 GLN A CA 1
ATOM 763 C C . GLN A 1 91 ? 1.227 7.041 14.049 1.00 86.06 91 GLN A C 1
ATOM 765 O O . GLN A 1 91 ? 1.112 7.369 12.868 1.00 86.06 91 GLN A O 1
ATOM 770 N N . ILE A 1 92 ? 2.328 6.463 14.538 1.00 86.88 92 ILE A N 1
ATOM 771 C CA . ILE A 1 92 ? 3.520 6.190 13.724 1.00 86.88 92 ILE A CA 1
ATOM 772 C C . ILE A 1 92 ? 3.187 5.194 12.605 1.00 86.88 92 ILE A C 1
ATOM 774 O O . ILE A 1 92 ? 3.538 5.434 11.452 1.00 86.88 92 ILE A O 1
ATOM 778 N N . HIS A 1 93 ? 2.438 4.126 12.899 1.00 89.06 93 HIS A N 1
ATOM 779 C CA . HIS A 1 93 ? 1.969 3.191 11.876 1.00 89.06 93 HIS A CA 1
ATOM 780 C C . HIS A 1 93 ? 1.141 3.902 10.805 1.00 89.06 93 HIS A C 1
ATOM 782 O O . HIS A 1 93 ? 1.342 3.680 9.615 1.00 89.06 93 HIS A O 1
ATOM 788 N N . GLY A 1 94 ? 0.262 4.820 11.216 1.00 90.06 94 GLY A N 1
ATOM 789 C CA . GLY A 1 94 ? -0.486 5.664 10.293 1.00 90.06 94 GLY A CA 1
ATOM 790 C C . GLY A 1 94 ? 0.405 6.459 9.336 1.00 90.06 94 GLY A C 1
ATOM 791 O O . GLY A 1 94 ? 0.073 6.553 8.158 1.00 90.06 94 GLY A O 1
ATOM 792 N N . ILE A 1 95 ? 1.540 6.992 9.802 1.00 91.62 95 ILE A N 1
ATOM 793 C CA . ILE A 1 95 ? 2.519 7.685 8.944 1.00 91.62 95 ILE A CA 1
ATOM 794 C C . ILE A 1 95 ? 3.075 6.721 7.891 1.00 91.62 95 ILE A C 1
ATOM 796 O O . ILE A 1 95 ? 3.022 7.033 6.704 1.00 91.62 95 ILE A O 1
ATOM 800 N N . PHE A 1 96 ? 3.533 5.536 8.299 1.00 92.12 96 PHE A N 1
ATOM 801 C CA . PHE A 1 96 ? 4.055 4.537 7.361 1.00 92.12 96 PHE A CA 1
ATOM 802 C C . PHE A 1 96 ? 2.998 4.018 6.387 1.00 92.12 96 PHE A C 1
ATOM 804 O O . PHE A 1 96 ? 3.319 3.777 5.229 1.00 92.12 96 PHE A O 1
ATOM 811 N N . VAL A 1 97 ? 1.733 3.901 6.802 1.00 91.69 97 VAL A N 1
ATOM 812 C CA . VAL A 1 97 ? 0.626 3.575 5.890 1.00 91.69 97 VAL A CA 1
ATOM 813 C C . VAL A 1 97 ? 0.501 4.632 4.792 1.00 91.69 97 VAL A C 1
ATOM 815 O O . VAL A 1 97 ? 0.377 4.276 3.625 1.00 91.69 97 VAL A O 1
ATOM 818 N N . TRP A 1 98 ? 0.564 5.922 5.134 1.00 92.88 98 TRP A N 1
ATOM 819 C CA . TRP A 1 98 ? 0.506 6.989 4.129 1.00 92.88 98 TRP A CA 1
ATOM 820 C C . TRP A 1 98 ? 1.730 7.005 3.216 1.00 92.88 98 TRP A C 1
ATOM 822 O O . TRP A 1 98 ? 1.562 7.160 2.008 1.00 92.88 98 TRP A O 1
ATOM 832 N N . LEU A 1 99 ? 2.930 6.800 3.767 1.00 92.88 99 LEU A N 1
ATOM 833 C CA . LEU A 1 99 ? 4.153 6.671 2.970 1.00 92.88 99 LEU A CA 1
ATOM 834 C C . LEU A 1 99 ? 4.062 5.487 2.002 1.00 92.88 99 LEU A C 1
ATOM 836 O O . LEU A 1 99 ? 4.374 5.647 0.831 1.00 92.88 99 LEU A O 1
ATOM 840 N N . MET A 1 100 ? 3.552 4.338 2.452 1.00 92.44 100 MET A N 1
ATOM 841 C CA . MET A 1 100 ? 3.332 3.173 1.594 1.00 92.44 100 MET A CA 1
ATOM 842 C C . MET A 1 100 ? 2.286 3.426 0.507 1.00 92.44 100 MET A C 1
ATOM 844 O O . MET A 1 100 ? 2.480 2.980 -0.617 1.00 92.44 100 MET A O 1
ATOM 848 N N . ILE A 1 101 ? 1.189 4.135 0.801 1.00 92.94 101 ILE A N 1
ATOM 849 C CA . ILE A 1 101 ? 0.190 4.511 -0.218 1.00 92.94 101 ILE A CA 1
ATOM 850 C C . ILE A 1 101 ? 0.836 5.380 -1.298 1.00 92.94 101 ILE A C 1
ATOM 852 O O . ILE A 1 101 ? 0.640 5.129 -2.484 1.00 92.94 101 ILE A O 1
ATOM 856 N N . ILE A 1 102 ? 1.607 6.383 -0.879 1.00 91.50 102 ILE A N 1
ATOM 857 C CA . ILE A 1 102 ? 2.359 7.267 -1.771 1.00 91.50 102 ILE A CA 1
ATOM 858 C C . ILE A 1 102 ? 3.329 6.457 -2.633 1.00 91.50 102 ILE A C 1
ATOM 860 O O . ILE A 1 102 ? 3.318 6.583 -3.853 1.00 91.50 102 ILE A O 1
ATOM 864 N N . TRP A 1 103 ? 4.119 5.593 -2.001 1.00 90.06 103 TRP A N 1
ATOM 865 C CA . TRP A 1 103 ? 5.102 4.766 -2.684 1.00 90.06 103 TRP A CA 1
ATOM 866 C C . TRP A 1 103 ? 4.441 3.831 -3.694 1.00 90.06 103 TRP A C 1
ATOM 868 O O . TRP A 1 103 ? 4.816 3.794 -4.856 1.00 90.06 103 TRP A O 1
ATOM 878 N N . THR A 1 104 ? 3.364 3.161 -3.290 1.00 91.38 104 THR A N 1
ATOM 879 C CA . THR A 1 104 ? 2.583 2.292 -4.178 1.00 91.38 104 THR A CA 1
ATOM 880 C C . THR A 1 104 ? 2.025 3.067 -5.373 1.00 91.38 104 THR A C 1
ATOM 882 O O . THR A 1 104 ? 1.965 2.527 -6.470 1.00 91.38 104 THR A O 1
ATOM 885 N N . ALA A 1 105 ? 1.631 4.333 -5.195 1.00 90.31 105 ALA A N 1
ATOM 886 C CA . ALA A 1 105 ? 1.161 5.168 -6.297 1.00 90.31 105 ALA A CA 1
ATOM 887 C C . ALA A 1 105 ? 2.281 5.538 -7.285 1.00 90.31 105 ALA A C 1
ATOM 889 O O . ALA A 1 105 ? 2.016 5.546 -8.485 1.00 90.31 105 ALA A O 1
ATOM 890 N N . ILE A 1 106 ? 3.505 5.795 -6.803 1.00 88.50 106 ILE A N 1
ATOM 891 C CA . ILE A 1 106 ? 4.688 5.981 -7.664 1.00 88.50 106 ILE A CA 1
ATOM 892 C C . ILE A 1 106 ? 4.924 4.712 -8.491 1.00 88.50 106 ILE A C 1
ATOM 894 O O . ILE A 1 106 ? 4.936 4.787 -9.713 1.00 88.50 106 ILE A O 1
ATOM 898 N N . HIS A 1 107 ? 4.967 3.548 -7.839 1.00 86.75 107 HIS A N 1
ATOM 899 C CA . HIS A 1 107 ? 5.152 2.248 -8.497 1.00 86.75 107 HIS A CA 1
ATOM 900 C C . HIS A 1 107 ? 4.091 1.971 -9.565 1.00 86.75 107 HIS A C 1
ATOM 902 O O . HIS A 1 107 ? 4.401 1.567 -10.678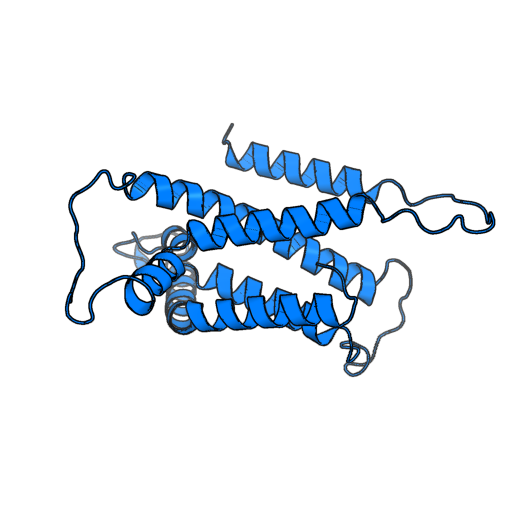 1.00 86.75 107 HIS A O 1
ATOM 908 N N . ILE A 1 108 ? 2.820 2.255 -9.263 1.00 87.62 108 ILE A N 1
ATOM 909 C CA . ILE A 1 108 ? 1.739 2.164 -10.254 1.00 87.62 108 ILE A CA 1
ATOM 910 C C . ILE A 1 108 ? 2.006 3.101 -11.438 1.00 87.62 108 ILE A C 1
ATOM 912 O O . ILE A 1 108 ? 1.778 2.708 -12.578 1.00 87.62 108 ILE A O 1
ATOM 916 N N . SER A 1 109 ? 2.452 4.335 -11.187 1.00 84.31 109 SER A N 1
ATOM 917 C CA . SER A 1 109 ? 2.734 5.295 -12.258 1.00 84.31 109 SER A CA 1
ATOM 918 C C . SER A 1 109 ? 3.932 4.899 -13.117 1.00 84.31 109 SER A C 1
ATOM 920 O O . SER A 1 109 ? 3.890 5.142 -14.315 1.00 84.31 109 SER A O 1
ATOM 922 N N . GLU A 1 110 ? 4.944 4.252 -12.541 1.00 81.94 110 GLU A N 1
ATOM 923 C CA . GLU A 1 110 ? 6.117 3.747 -13.261 1.00 81.94 110 GLU A CA 1
ATOM 924 C C . GLU A 1 110 ? 5.744 2.551 -14.134 1.00 81.94 110 GLU A C 1
ATOM 926 O O . GLU A 1 110 ? 6.036 2.566 -15.325 1.00 81.94 110 GLU A O 1
ATOM 931 N N . ILE A 1 111 ? 4.997 1.581 -13.595 1.00 80.31 111 ILE A N 1
ATOM 932 C CA . ILE A 1 111 ? 4.502 0.436 -14.373 1.00 80.31 111 ILE A CA 1
ATOM 933 C C . ILE A 1 111 ? 3.605 0.918 -15.521 1.00 80.31 111 ILE A C 1
ATOM 935 O O . ILE A 1 111 ? 3.784 0.520 -16.668 1.00 80.31 111 ILE A O 1
ATOM 939 N N . ILE A 1 112 ? 2.649 1.814 -15.244 1.00 80.00 112 ILE A N 1
ATOM 940 C CA . ILE A 1 112 ? 1.764 2.355 -16.287 1.00 80.00 112 ILE A CA 1
ATOM 941 C C . ILE A 1 112 ? 2.558 3.207 -17.288 1.00 80.00 112 ILE A C 1
ATOM 943 O O . ILE A 1 112 ? 2.320 3.115 -18.487 1.00 80.00 112 ILE A O 1
ATOM 947 N N . GLY A 1 113 ? 3.490 4.037 -16.822 1.00 74.88 113 GLY A N 1
ATOM 948 C CA . GLY A 1 113 ? 4.319 4.887 -17.674 1.00 74.88 113 GLY A CA 1
ATOM 949 C C . GLY A 1 113 ? 5.241 4.082 -18.589 1.00 74.88 113 GLY A C 1
ATOM 950 O O . GLY A 1 113 ? 5.356 4.415 -19.764 1.00 74.88 113 GLY A O 1
ATOM 951 N N . GLY A 1 114 ? 5.832 3.000 -18.080 1.00 69.69 114 GLY A N 1
ATOM 952 C CA . GLY A 1 114 ? 6.658 2.074 -18.853 1.00 69.69 114 GLY A CA 1
ATOM 953 C C . GLY A 1 114 ? 5.848 1.277 -19.876 1.00 69.69 114 GLY A C 1
ATOM 954 O O . GLY A 1 114 ? 6.245 1.188 -21.034 1.00 69.69 114 GLY A O 1
ATOM 955 N N . GLN A 1 115 ? 4.675 0.763 -19.489 1.00 67.38 115 GLN A N 1
ATOM 956 C CA . GLN A 1 115 ? 3.836 -0.052 -20.378 1.00 67.38 115 GLN A CA 1
ATOM 957 C C . GLN A 1 115 ? 3.050 0.756 -21.423 1.00 67.38 115 GLN A C 1
ATOM 959 O O . GLN A 1 115 ? 2.742 0.247 -22.498 1.00 67.38 115 GLN A O 1
ATOM 964 N N . PHE A 1 116 ? 2.686 2.003 -21.116 1.00 63.78 116 PHE A N 1
ATOM 965 C CA . PHE A 1 116 ? 1.801 2.824 -21.952 1.00 63.78 116 PHE A CA 1
ATOM 966 C C . PHE A 1 116 ? 2.437 4.150 -22.381 1.00 63.78 116 PHE A C 1
ATOM 968 O O . PHE A 1 116 ? 1.707 5.118 -22.597 1.00 63.78 116 PHE A O 1
ATOM 975 N N . GLY A 1 117 ? 3.772 4.209 -22.457 1.00 53.91 117 GLY A N 1
ATOM 976 C CA . GLY A 1 117 ? 4.564 5.427 -22.654 1.00 53.91 117 GLY A CA 1
ATOM 977 C C . GLY A 1 117 ? 3.929 6.513 -23.532 1.00 53.91 117 GLY A C 1
ATOM 978 O O . GLY A 1 117 ? 3.297 6.242 -24.558 1.00 53.91 117 GLY A O 1
ATOM 979 N N . TYR A 1 118 ? 4.145 7.770 -23.124 1.00 52.84 118 TYR A N 1
ATOM 980 C CA . TYR A 1 118 ? 3.769 9.002 -23.826 1.00 52.84 118 TYR A CA 1
ATOM 981 C C . TYR A 1 118 ? 4.315 9.023 -25.270 1.00 52.84 118 TYR A C 1
ATOM 983 O O . TYR A 1 118 ? 5.345 9.628 -25.541 1.00 52.84 118 TYR A O 1
ATOM 991 N N . GLY A 1 119 ? 3.639 8.373 -26.221 1.00 46.94 119 GLY A N 1
ATOM 992 C CA . GLY A 1 119 ? 4.032 8.419 -27.636 1.00 46.94 119 GLY A CA 1
ATOM 993 C C . GLY A 1 119 ? 3.853 7.142 -28.454 1.00 46.94 119 GLY A C 1
ATOM 994 O O . GLY A 1 119 ? 3.972 7.224 -29.674 1.00 46.94 119 GLY A O 1
ATOM 995 N N . HIS A 1 120 ? 3.511 5.998 -27.852 1.00 47.78 120 HIS A N 1
ATOM 996 C CA . HIS A 1 120 ? 3.259 4.757 -28.599 1.00 47.78 120 HIS A CA 1
ATOM 997 C C . HIS A 1 120 ? 1.770 4.370 -28.532 1.00 47.78 120 HIS A C 1
ATOM 999 O O . HIS A 1 120 ? 1.350 3.690 -27.602 1.00 47.78 120 HIS A O 1
ATOM 1005 N N . PRO A 1 121 ? 0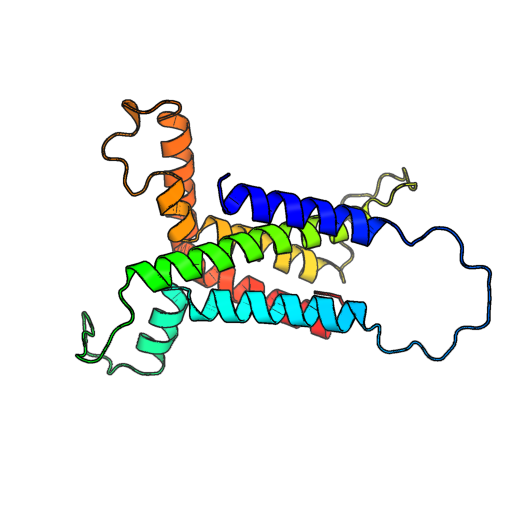.929 4.794 -29.499 1.00 50.22 121 PRO A N 1
ATOM 1006 C CA . PRO A 1 121 ? -0.507 4.502 -29.512 1.00 50.22 121 PRO A CA 1
ATOM 1007 C C . PRO A 1 121 ? -0.827 3.073 -29.989 1.00 50.22 121 PRO A C 1
ATOM 1009 O O . PRO A 1 121 ? -1.959 2.794 -30.391 1.00 50.22 121 PRO A O 1
ATOM 1012 N N . GLU A 1 122 ? 0.155 2.173 -30.004 1.00 58.78 122 GLU A N 1
ATOM 1013 C CA . GLU A 1 122 ? -0.054 0.802 -30.450 1.00 58.78 122 GLU A CA 1
ATOM 1014 C C . GLU A 1 122 ? -0.784 0.029 -29.349 1.00 58.78 122 GLU A C 1
ATOM 1016 O O . GLU A 1 122 ? -0.337 -0.089 -28.213 1.00 58.78 122 GLU A O 1
ATOM 1021 N N . VAL A 1 123 ? -1.990 -0.430 -29.682 1.00 52.44 123 VAL A N 1
ATOM 1022 C CA . VAL A 1 123 ? -2.864 -1.182 -28.785 1.00 52.44 123 VAL A CA 1
ATOM 1023 C C . VAL A 1 123 ? -2.213 -2.535 -28.511 1.00 52.44 123 VAL A C 1
ATOM 1025 O O . VAL A 1 123 ? -2.357 -3.457 -29.312 1.00 52.44 123 VAL A O 1
ATOM 1028 N N . TYR A 1 124 ? -1.514 -2.656 -27.384 1.00 56.84 124 TYR A N 1
ATOM 1029 C CA . TYR A 1 124 ? -0.990 -3.934 -26.912 1.00 56.84 124 TYR A CA 1
ATOM 1030 C C . TYR A 1 124 ? -2.137 -4.927 -26.691 1.00 56.84 124 TYR A C 1
ATOM 1032 O O . TYR A 1 124 ? -3.165 -4.618 -26.073 1.00 56.84 124 TYR A O 1
ATOM 1040 N N . SER A 1 125 ? -1.975 -6.138 -27.218 1.00 55.06 125 SER A N 1
ATOM 1041 C CA . SER A 1 125 ? -2.879 -7.250 -26.939 1.00 55.06 125 SER A CA 1
ATOM 1042 C C . SER A 1 125 ? -2.813 -7.631 -25.451 1.00 55.06 125 SER A C 1
ATOM 1044 O O . SER A 1 125 ? -1.808 -7.418 -24.779 1.00 55.06 125 SER A O 1
ATOM 1046 N N . LEU A 1 126 ? -3.871 -8.242 -24.904 1.00 54.12 126 LEU A N 1
ATOM 1047 C CA . LEU A 1 126 ? -3.925 -8.634 -23.482 1.00 54.12 126 LEU A CA 1
ATOM 1048 C C . LEU A 1 126 ? -2.787 -9.599 -23.067 1.00 54.12 126 LEU A C 1
ATOM 1050 O O . LEU A 1 126 ? -2.486 -9.719 -21.885 1.00 54.12 126 LEU A O 1
ATOM 1054 N N . SER A 1 127 ? -2.176 -10.285 -24.041 1.00 48.97 127 SER A N 1
ATOM 1055 C CA . SER A 1 127 ? -1.002 -11.158 -23.894 1.00 48.97 127 SER A CA 1
ATOM 1056 C C . SER A 1 127 ? 0.344 -10.425 -23.920 1.00 48.97 127 SER A C 1
ATOM 1058 O O . SER A 1 127 ? 1.330 -10.987 -23.463 1.00 48.97 127 SER A O 1
ATOM 1060 N N . GLU A 1 128 ? 0.390 -9.199 -24.440 1.00 56.12 128 GLU A N 1
ATOM 1061 C CA . GLU A 1 128 ? 1.562 -8.308 -24.398 1.00 56.12 128 GLU A CA 1
ATOM 1062 C C . GLU A 1 128 ? 1.513 -7.364 -23.187 1.00 56.12 128 GLU A C 1
ATOM 1064 O O . GLU A 1 128 ? 2.529 -6.799 -22.810 1.00 56.12 128 GLU A O 1
ATOM 1069 N N . LEU A 1 129 ? 0.345 -7.236 -22.543 1.00 55.16 129 LEU A N 1
ATOM 1070 C CA . LEU A 1 129 ? 0.119 -6.372 -21.380 1.00 55.16 129 LEU A CA 1
ATOM 1071 C C . LEU A 1 129 ? 0.809 -6.864 -20.092 1.00 55.16 129 LEU A C 1
ATOM 1073 O O . LEU A 1 129 ? 0.962 -6.111 -19.134 1.00 55.16 129 LEU A O 1
ATOM 1077 N N . ILE A 1 130 ? 1.201 -8.139 -20.045 1.00 60.47 130 ILE A N 1
ATOM 1078 C CA . ILE A 1 130 ? 1.982 -8.702 -18.940 1.00 60.47 130 ILE A CA 1
ATOM 1079 C C . ILE A 1 130 ? 3.120 -9.518 -19.556 1.00 60.47 130 ILE A C 1
ATOM 1081 O O . ILE A 1 130 ? 2.981 -10.736 -19.722 1.00 60.47 130 ILE A O 1
ATOM 1085 N N . PRO A 1 131 ? 4.241 -8.879 -19.928 1.00 57.47 131 PRO A N 1
ATOM 1086 C CA . PRO A 1 131 ? 5.469 -9.601 -20.213 1.00 57.47 131 PRO A CA 1
ATOM 1087 C C . PRO A 1 131 ? 5.768 -10.529 -19.033 1.00 57.47 131 PRO A C 1
ATOM 1089 O O . PRO A 1 131 ? 5.604 -10.150 -17.873 1.00 57.47 131 PRO A O 1
ATOM 1092 N N . GLY A 1 132 ? 6.186 -11.767 -19.308 1.00 61.81 132 GLY A N 1
ATOM 1093 C CA . GLY A 1 132 ? 6.434 -12.767 -18.260 1.00 61.81 132 GLY A CA 1
ATOM 1094 C C . GLY A 1 132 ? 7.454 -12.327 -17.199 1.00 61.81 132 GLY A C 1
ATOM 1095 O O . GLY A 1 132 ? 7.489 -12.914 -16.121 1.00 61.81 132 GLY A O 1
ATOM 1096 N N . GLU A 1 133 ? 8.244 -11.292 -17.487 1.00 65.75 133 GLU A N 1
ATOM 1097 C CA . GLU A 1 133 ? 9.235 -10.693 -16.590 1.00 65.75 133 GLU A CA 1
ATOM 1098 C C . GLU A 1 133 ? 8.634 -9.612 -15.662 1.00 65.75 133 GLU A C 1
ATOM 1100 O O . GLU A 1 133 ? 9.070 -9.490 -14.520 1.00 65.75 133 GLU A O 1
ATOM 1105 N N . GLU A 1 134 ? 7.557 -8.926 -16.069 1.00 75.19 134 GLU A N 1
ATOM 1106 C CA . GLU A 1 134 ? 6.884 -7.854 -15.299 1.00 75.19 134 GLU A CA 1
ATOM 1107 C C . GLU A 1 134 ? 5.775 -8.379 -14.366 1.00 75.19 134 GLU A C 1
ATOM 1109 O O . GLU A 1 134 ? 5.178 -7.641 -13.575 1.00 75.19 134 GLU A O 1
ATOM 1114 N N . ILE A 1 135 ? 5.478 -9.682 -14.425 1.00 85.69 135 ILE A N 1
ATOM 1115 C CA . ILE A 1 135 ? 4.437 -10.302 -13.596 1.00 85.69 135 ILE A CA 1
ATOM 1116 C C . ILE A 1 135 ? 4.691 -10.089 -12.098 1.00 85.69 135 ILE A C 1
ATOM 1118 O O . ILE A 1 135 ? 3.744 -9.905 -11.329 1.00 85.69 135 ILE A O 1
ATOM 1122 N N . TRP A 1 136 ? 5.958 -10.080 -11.675 1.00 88.38 136 TRP A N 1
ATOM 1123 C CA . TRP A 1 136 ? 6.324 -9.912 -10.272 1.00 88.38 136 TRP A CA 1
ATOM 1124 C C . TRP A 1 136 ? 6.079 -8.490 -9.773 1.00 88.38 136 TRP A C 1
ATOM 1126 O O . TRP A 1 136 ? 5.645 -8.331 -8.633 1.00 88.38 136 TRP A O 1
ATOM 1136 N N . GLU A 1 137 ? 6.256 -7.478 -10.623 1.00 87.69 137 GLU A N 1
ATOM 1137 C CA . GLU A 1 137 ? 5.986 -6.074 -10.291 1.00 87.69 137 GLU A CA 1
ATOM 1138 C C . GLU A 1 137 ? 4.485 -5.841 -10.114 1.00 87.69 137 GLU A C 1
ATOM 1140 O O . GLU A 1 137 ? 4.040 -5.318 -9.088 1.00 87.69 137 GLU A O 1
ATOM 1145 N N . TRP A 1 138 ? 3.674 -6.357 -11.042 1.00 88.38 138 TRP A N 1
ATOM 1146 C CA . TRP A 1 138 ? 2.218 -6.340 -10.909 1.00 88.38 138 TRP A CA 1
ATOM 1147 C C . TRP A 1 138 ? 1.741 -7.089 -9.667 1.00 88.38 138 TRP A C 1
ATOM 1149 O O . TRP A 1 138 ? 0.894 -6.588 -8.920 1.00 88.38 138 TRP A O 1
ATOM 1159 N N . MET A 1 139 ? 2.289 -8.279 -9.407 1.00 91.81 139 MET A N 1
ATOM 1160 C CA . MET A 1 139 ? 1.969 -9.035 -8.197 1.00 91.81 139 MET A CA 1
ATOM 1161 C C . MET A 1 139 ? 2.354 -8.262 -6.936 1.00 91.81 139 MET A C 1
ATOM 1163 O O . MET A 1 139 ? 1.558 -8.225 -5.993 1.00 91.81 139 MET A O 1
ATOM 1167 N N . TYR A 1 140 ? 3.524 -7.622 -6.916 1.00 92.44 140 TYR A N 1
ATOM 1168 C CA . TYR A 1 140 ? 3.985 -6.787 -5.812 1.00 92.44 140 TYR A CA 1
ATOM 1169 C C . TYR A 1 140 ? 3.026 -5.616 -5.567 1.00 92.44 140 TYR A C 1
ATOM 1171 O O . TYR A 1 140 ? 2.520 -5.459 -4.453 1.00 92.44 140 TYR A O 1
ATOM 1179 N N . VAL A 1 141 ? 2.689 -4.843 -6.599 1.00 92.94 141 VAL A N 1
ATOM 1180 C CA . VAL A 1 141 ? 1.802 -3.681 -6.473 1.00 92.94 141 VAL A CA 1
ATOM 1181 C C . VAL A 1 141 ? 0.394 -4.092 -6.054 1.00 92.94 141 VAL A C 1
ATOM 1183 O O . VAL A 1 141 ? -0.144 -3.549 -5.086 1.00 92.94 141 VAL A O 1
ATOM 1186 N N . VAL A 1 142 ? -0.206 -5.088 -6.712 1.00 94.38 142 VAL A N 1
ATOM 1187 C CA . VAL A 1 142 ? -1.570 -5.544 -6.395 1.00 94.38 142 VAL A CA 1
ATOM 1188 C C . VAL A 1 142 ? -1.646 -6.090 -4.970 1.00 94.38 142 VAL A C 1
ATOM 1190 O O . VAL A 1 142 ? -2.558 -5.735 -4.215 1.00 94.38 142 VAL A O 1
ATOM 1193 N N . SER A 1 143 ? -0.687 -6.924 -4.567 1.00 94.31 143 SER A N 1
ATOM 1194 C CA . SER A 1 143 ? -0.654 -7.459 -3.203 1.00 94.31 143 SER A CA 1
ATOM 1195 C C . SER A 1 143 ? -0.388 -6.370 -2.163 1.00 94.31 143 SER A C 1
ATOM 1197 O O . SER A 1 143 ? -1.027 -6.391 -1.111 1.00 94.31 143 SER A O 1
ATOM 1199 N N . THR A 1 144 ? 0.435 -5.365 -2.471 1.00 94.50 144 THR A N 1
ATOM 1200 C CA . THR A 1 144 ? 0.662 -4.195 -1.606 1.00 94.50 144 THR A CA 1
ATOM 1201 C C . THR A 1 144 ? -0.603 -3.349 -1.455 1.00 94.50 144 THR A C 1
ATOM 1203 O O . THR A 1 144 ? -0.977 -2.992 -0.335 1.00 94.50 144 THR A O 1
ATOM 1206 N N . VAL A 1 145 ? -1.347 -3.100 -2.537 1.00 95.56 145 VAL A N 1
ATOM 1207 C CA . VAL A 1 145 ? -2.647 -2.407 -2.482 1.00 95.56 145 VAL A CA 1
ATOM 1208 C C . VAL A 1 145 ? -3.643 -3.180 -1.616 1.00 95.56 145 VAL A C 1
ATOM 1210 O O . VAL A 1 145 ? -4.319 -2.585 -0.768 1.00 95.56 145 VAL A O 1
ATOM 1213 N N . LEU A 1 146 ? -3.736 -4.502 -1.786 1.00 94.50 146 LEU A N 1
ATOM 1214 C CA . LEU A 1 146 ? -4.609 -5.358 -0.976 1.00 94.50 146 LEU A CA 1
ATOM 1215 C C . LEU A 1 146 ? -4.165 -5.387 0.494 1.00 94.50 146 LEU A C 1
ATOM 1217 O O . LEU A 1 146 ? -5.003 -5.337 1.401 1.00 94.50 146 LEU A O 1
ATOM 1221 N N . PHE A 1 147 ? -2.860 -5.401 0.751 1.00 93.69 147 PHE A N 1
ATOM 1222 C CA . PHE A 1 147 ? -2.278 -5.339 2.087 1.00 93.69 147 PHE A CA 1
ATOM 1223 C C . PHE A 1 147 ? -2.608 -4.018 2.799 1.00 93.69 147 PHE A C 1
ATOM 1225 O O . PHE A 1 147 ? -3.113 -4.034 3.926 1.00 93.69 147 PHE A O 1
ATOM 1232 N N . LEU A 1 148 ? -2.440 -2.878 2.126 1.00 93.62 148 LEU A N 1
ATOM 1233 C CA . LEU A 1 148 ? -2.806 -1.561 2.659 1.00 93.62 148 LEU A CA 1
ATOM 1234 C C . LEU A 1 148 ? -4.319 -1.438 2.868 1.00 93.62 148 LEU A C 1
ATOM 1236 O O . LEU A 1 148 ? -4.771 -1.005 3.929 1.00 93.62 148 LEU A O 1
ATOM 1240 N N . SER A 1 149 ? -5.116 -1.892 1.900 1.00 92.50 149 SER A N 1
ATOM 1241 C CA . SER A 1 149 ? -6.584 -1.836 1.959 1.00 92.50 149 SER A CA 1
ATOM 1242 C C . SER A 1 149 ? -7.174 -2.714 3.065 1.00 92.50 149 SER A C 1
ATOM 1244 O O . SER A 1 149 ? -8.233 -2.400 3.611 1.00 92.50 149 SER A O 1
ATOM 1246 N N . SER A 1 150 ? -6.490 -3.806 3.411 1.00 90.25 150 SER A N 1
ATOM 1247 C CA . SER A 1 150 ? -6.863 -4.726 4.491 1.00 90.25 150 SER A CA 1
ATOM 1248 C C . SER A 1 150 ? -6.342 -4.302 5.871 1.00 90.25 150 SER A C 1
ATOM 1250 O O . SER A 1 150 ? -6.651 -4.964 6.866 1.00 90.25 150 SER A O 1
ATOM 1252 N N . CYS A 1 151 ? -5.575 -3.210 5.962 1.00 90.06 151 CYS A N 1
ATOM 1253 C CA . CYS A 1 151 ? -4.981 -2.744 7.210 1.00 90.06 151 CYS A CA 1
ATOM 1254 C C . CYS A 1 151 ? -6.035 -2.250 8.218 1.00 90.06 151 CYS A C 1
ATOM 1256 O O . CYS A 1 151 ? -6.969 -1.510 7.889 1.00 90.06 151 CYS A O 1
ATOM 1258 N N . HIS A 1 152 ? -5.838 -2.598 9.493 1.00 85.00 152 HIS A N 1
ATOM 1259 C CA . HIS A 1 152 ? -6.721 -2.178 10.583 1.00 85.00 152 HIS A CA 1
ATOM 1260 C C . HIS A 1 152 ? -6.754 -0.649 10.765 1.00 85.00 152 HIS A C 1
ATOM 1262 O O . HIS A 1 152 ? -7.809 -0.084 11.057 1.00 85.00 152 HIS A O 1
ATOM 1268 N N . TYR A 1 153 ? -5.631 0.038 10.519 1.00 86.62 153 TYR A N 1
ATOM 1269 C CA . TYR A 1 153 ? -5.574 1.503 10.543 1.00 86.62 153 TYR A CA 1
ATOM 1270 C C . TYR A 1 153 ? -6.522 2.127 9.509 1.00 86.62 153 TYR A C 1
ATOM 1272 O O . TYR A 1 153 ? -7.277 3.043 9.829 1.00 86.62 153 TYR A O 1
ATOM 1280 N N . ILE A 1 154 ? -6.557 1.589 8.287 1.00 86.50 154 ILE A N 1
ATOM 1281 C CA . ILE A 1 154 ? -7.458 2.077 7.239 1.00 86.50 154 ILE A CA 1
ATOM 1282 C C . ILE A 1 154 ? -8.925 1.798 7.604 1.00 86.50 154 ILE A C 1
ATOM 1284 O O . ILE A 1 154 ? -9.781 2.663 7.419 1.00 86.50 154 ILE A O 1
ATOM 1288 N N . ARG A 1 155 ? -9.226 0.641 8.204 1.00 84.38 155 ARG A N 1
ATOM 1289 C CA . ARG A 1 155 ? -10.577 0.309 8.696 1.00 84.38 155 ARG A CA 1
ATOM 1290 C C . ARG A 1 155 ? -11.075 1.277 9.779 1.00 84.38 155 ARG A C 1
ATOM 1292 O O . ARG A 1 155 ? -12.275 1.559 9.877 1.00 84.38 155 ARG A O 1
ATOM 1299 N N . TYR A 1 156 ? -10.167 1.816 10.591 1.00 81.88 156 TYR A N 1
ATOM 1300 C CA . TYR A 1 156 ? -10.509 2.865 11.549 1.00 81.88 156 TYR A CA 1
ATOM 1301 C C . TYR A 1 156 ? -10.983 4.145 10.849 1.00 81.88 156 TYR A C 1
ATOM 1303 O O . TYR A 1 156 ? -11.992 4.723 11.256 1.00 81.88 156 TYR A O 1
ATOM 1311 N N . LEU A 1 157 ? -10.328 4.534 9.750 1.00 82.12 157 LEU A N 1
ATOM 1312 C CA . LEU A 1 157 ? -10.700 5.714 8.962 1.00 82.12 157 LEU A CA 1
ATOM 1313 C C . LEU A 1 157 ? -12.059 5.565 8.263 1.00 82.12 157 LEU A C 1
ATOM 1315 O O . LEU A 1 157 ? -12.780 6.551 8.106 1.00 82.12 157 LEU A O 1
ATOM 1319 N N . THR A 1 158 ? -12.424 4.354 7.840 1.00 80.56 158 THR A N 1
ATOM 1320 C CA . THR A 1 158 ? -13.661 4.122 7.076 1.00 80.56 158 THR A CA 1
ATOM 1321 C C . THR A 1 158 ? -14.905 3.960 7.940 1.00 80.56 158 THR A C 1
ATOM 1323 O O . THR A 1 158 ? -16.007 4.263 7.473 1.00 80.56 158 THR A O 1
ATOM 1326 N N . GLY A 1 159 ? -14.763 3.535 9.198 1.00 71.00 159 GLY A N 1
ATOM 1327 C CA . GLY A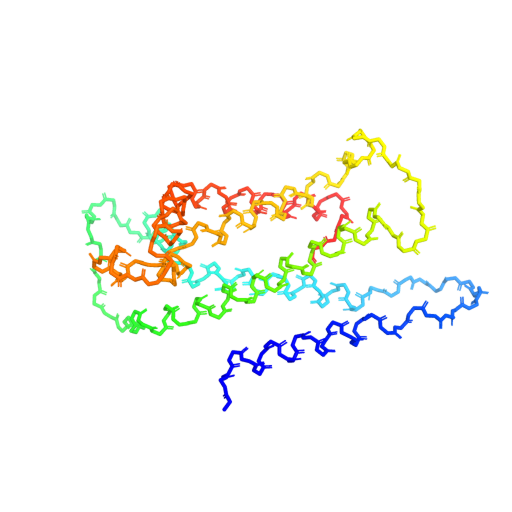 1 159 ? -15.920 3.477 10.089 1.00 71.00 159 GLY A CA 1
ATOM 1328 C C . GLY A 1 159 ? -15.840 2.584 11.317 1.00 71.00 159 GLY A C 1
ATOM 1329 O O . GLY A 1 159 ? -16.873 2.420 11.956 1.00 71.00 159 GLY A O 1
ATOM 1330 N N . SER A 1 160 ? -14.683 2.033 11.700 1.00 70.12 160 SER A N 1
ATOM 1331 C CA . SER A 1 160 ? -14.591 1.163 12.892 1.00 70.12 160 SER A CA 1
ATOM 1332 C C . SER A 1 160 ? -15.108 1.794 14.193 1.00 70.12 160 SER A C 1
ATOM 1334 O O . SER A 1 160 ? -15.527 1.066 15.085 1.00 70.12 160 SER A O 1
ATOM 1336 N N . GLY A 1 161 ? -15.086 3.126 14.315 1.00 70.75 161 GLY A N 1
ATOM 1337 C CA . GLY A 1 161 ? -15.631 3.856 15.470 1.00 70.75 161 GLY A CA 1
ATOM 1338 C C . GLY A 1 161 ? -17.092 4.306 15.319 1.00 70.75 161 GLY A C 1
ATOM 1339 O O . GLY A 1 161 ? -17.622 4.998 16.187 1.00 70.75 161 GLY A O 1
ATOM 1340 N N . THR A 1 162 ? -17.752 3.971 14.209 1.00 76.44 162 THR A N 1
ATOM 1341 C CA . THR A 1 162 ? -19.116 4.427 13.919 1.00 76.44 162 THR A CA 1
ATOM 1342 C C . THR A 1 162 ? -20.142 3.493 14.550 1.00 76.44 162 THR A C 1
ATOM 1344 O O . THR A 1 162 ? -20.245 2.332 14.171 1.00 76.44 162 THR A O 1
ATOM 1347 N N . LYS A 1 163 ? -20.968 4.017 15.464 1.00 77.00 163 LYS A N 1
ATOM 1348 C CA . LYS A 1 163 ? -22.053 3.244 16.099 1.00 77.00 163 LYS A CA 1
ATOM 1349 C C . LYS A 1 163 ? -23.234 2.965 15.164 1.00 77.00 163 LYS A C 1
ATOM 1351 O O . LYS A 1 163 ? -23.926 1.971 15.337 1.00 77.0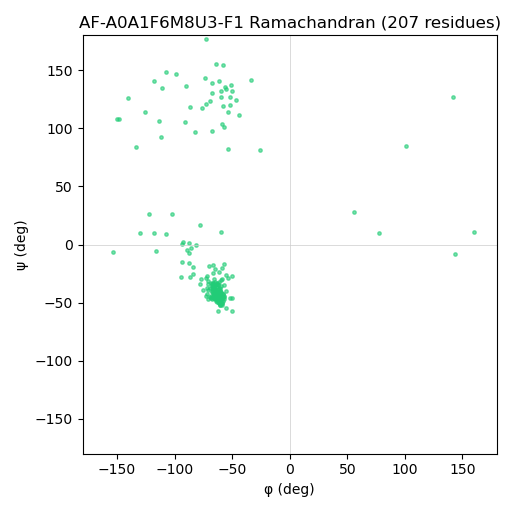0 163 LYS A O 1
ATOM 1356 N N . CYS A 1 164 ? -23.485 3.845 14.193 1.00 83.06 164 CYS A N 1
ATOM 1357 C CA . CYS A 1 164 ? -24.611 3.725 13.273 1.00 83.06 164 CYS A CA 1
ATOM 1358 C C . CYS A 1 164 ? -24.269 4.308 11.897 1.00 83.06 164 CYS A C 1
ATOM 1360 O O . CYS A 1 164 ? -24.184 5.526 11.737 1.00 83.06 164 CYS A O 1
ATOM 1362 N N . PHE A 1 165 ? -24.091 3.447 10.890 1.00 84.50 165 PHE A N 1
ATOM 1363 C CA . PHE A 1 165 ? -23.819 3.900 9.524 1.00 84.50 165 PHE A CA 1
ATOM 1364 C C . PHE A 1 165 ? -25.021 4.624 8.909 1.00 84.50 165 PHE A C 1
ATOM 1366 O O . PHE A 1 165 ? -24.817 5.596 8.194 1.00 84.50 165 PHE A O 1
ATOM 1373 N N . SER A 1 166 ? -26.265 4.236 9.213 1.00 85.56 166 SER A N 1
ATOM 1374 C CA . SER A 1 166 ? -27.460 4.878 8.636 1.00 85.56 166 SER A CA 1
ATOM 1375 C C . SER A 1 166 ? -27.673 6.327 9.081 1.00 85.56 166 SER A C 1
ATOM 1377 O O . SER A 1 166 ? -28.406 7.051 8.416 1.00 85.56 166 SER A O 1
ATOM 1379 N N . CYS A 1 167 ? -27.029 6.763 10.168 1.00 86.06 167 CYS A N 1
ATOM 1380 C CA . CYS A 1 167 ? -27.069 8.149 10.640 1.00 86.06 167 CYS A CA 1
ATOM 1381 C C . CYS A 1 167 ? -25.994 9.043 9.999 1.00 86.06 167 CYS A C 1
ATOM 1383 O O . CYS A 1 167 ? -25.989 10.248 10.237 1.00 86.06 167 CYS A O 1
ATOM 1385 N N . LEU A 1 168 ? -25.068 8.477 9.219 1.00 83.69 168 LEU A N 1
ATOM 1386 C CA . LEU A 1 168 ? -23.988 9.227 8.584 1.00 83.69 168 LEU A CA 1
ATOM 1387 C C . LEU A 1 168 ? -24.303 9.553 7.124 1.00 83.69 168 LEU A C 1
ATOM 1389 O O . LEU A 1 168 ? -24.877 8.745 6.389 1.00 83.69 168 LEU A O 1
ATOM 1393 N N . ALA A 1 169 ? -23.815 10.707 6.668 1.00 85.88 169 ALA A N 1
ATOM 1394 C CA . ALA A 1 169 ? -23.717 10.994 5.243 1.00 85.88 169 ALA A CA 1
ATOM 1395 C C . ALA A 1 169 ? -22.901 9.890 4.547 1.00 85.88 169 ALA A C 1
ATOM 1397 O O . ALA A 1 169 ? -21.856 9.464 5.046 1.00 85.88 169 ALA A O 1
ATOM 1398 N N . PHE A 1 170 ? -23.403 9.406 3.408 1.00 87.31 170 PHE A N 1
ATOM 1399 C CA . PHE A 1 170 ? -22.841 8.258 2.682 1.00 87.31 170 PHE A CA 1
ATOM 1400 C C . PHE A 1 170 ? -22.729 6.974 3.525 1.00 87.31 170 PHE A C 1
ATOM 1402 O O . PHE A 1 170 ? -21.878 6.117 3.276 1.00 87.31 170 PHE A O 1
ATOM 1409 N N . GLY A 1 171 ? -23.601 6.822 4.525 1.00 87.75 171 GLY A N 1
ATOM 1410 C CA . GLY A 1 171 ? -23.622 5.696 5.450 1.00 87.75 171 GLY A CA 1
ATOM 1411 C C . GLY A 1 171 ? -23.595 4.324 4.786 1.00 87.75 171 GLY A C 1
ATOM 1412 O O . GLY A 1 171 ? -22.789 3.471 5.148 1.00 87.75 171 GLY A O 1
ATOM 1413 N N . ARG A 1 172 ? -24.428 4.129 3.756 1.00 88.62 172 ARG A N 1
ATOM 1414 C CA . ARG A 1 172 ? -24.490 2.868 2.998 1.00 88.62 172 ARG A CA 1
ATOM 1415 C C . ARG A 1 172 ? -23.185 2.580 2.253 1.00 88.62 172 ARG A C 1
ATOM 1417 O O . ARG A 1 172 ? -22.742 1.437 2.233 1.00 88.62 172 ARG A O 1
ATOM 1424 N N . GLN A 1 173 ? -22.564 3.591 1.645 1.00 90.69 173 GLN A N 1
ATOM 1425 C CA . GLN A 1 173 ? -21.281 3.450 0.953 1.00 90.69 173 GLN A CA 1
ATOM 1426 C C . GLN A 1 173 ? -20.168 3.111 1.949 1.00 90.69 173 GLN A C 1
ATOM 1428 O O . GLN A 1 173 ? -19.422 2.161 1.726 1.00 90.69 173 GLN A O 1
ATOM 1433 N N . ARG A 1 174 ? -20.105 3.821 3.082 1.00 86.69 174 ARG A N 1
ATOM 1434 C CA . ARG A 1 174 ? -19.141 3.543 4.157 1.00 86.69 174 ARG A CA 1
ATOM 1435 C C . ARG A 1 174 ? -19.310 2.143 4.735 1.00 86.69 174 ARG A C 1
ATOM 1437 O O . ARG A 1 174 ? -18.317 1.449 4.911 1.00 86.69 174 ARG A O 1
ATOM 1444 N N . GLN A 1 175 ? -20.548 1.699 4.949 1.00 89.31 175 GLN A N 1
ATOM 1445 C CA . GLN A 1 175 ? -20.837 0.336 5.388 1.00 89.31 175 GLN A CA 1
ATOM 1446 C C . GLN A 1 175 ? -20.327 -0.696 4.373 1.00 89.31 175 GLN A C 1
ATOM 1448 O O . GLN A 1 175 ? -19.658 -1.642 4.772 1.00 89.31 175 GLN A O 1
ATOM 1453 N N . LYS A 1 176 ? -20.576 -0.500 3.068 1.00 90.94 176 LYS A N 1
ATOM 1454 C CA . LYS A 1 176 ? -20.055 -1.393 2.016 1.00 90.94 176 LYS A CA 1
ATOM 1455 C C . LYS A 1 176 ? -18.529 -1.475 2.041 1.00 90.94 176 LYS A C 1
ATOM 1457 O O . LYS A 1 176 ? -17.986 -2.575 2.044 1.00 90.94 176 LYS A O 1
ATOM 1462 N N . VAL A 1 177 ? -17.847 -0.329 2.101 1.00 88.81 177 VAL A N 1
ATOM 1463 C CA . VAL A 1 177 ? -16.379 -0.274 2.188 1.00 88.81 177 VAL A CA 1
ATOM 1464 C C . VAL A 1 177 ? -15.889 -0.985 3.450 1.00 88.81 177 VAL A C 1
ATOM 1466 O O . VAL A 1 177 ? -15.001 -1.826 3.365 1.00 88.81 177 VAL A O 1
ATOM 1469 N N . PHE A 1 178 ? -16.507 -0.724 4.603 1.00 87.62 178 PHE A N 1
ATOM 1470 C CA . PHE A 1 178 ? -16.164 -1.378 5.866 1.00 87.62 178 PHE A CA 1
ATOM 1471 C C . PHE A 1 178 ? -16.352 -2.903 5.808 1.00 87.62 178 PHE A C 1
ATOM 1473 O O . PHE A 1 178 ? -15.513 -3.647 6.320 1.00 87.62 178 PHE A O 1
ATOM 1480 N N . THR A 1 179 ? -17.417 -3.389 5.164 1.00 89.06 179 THR A N 1
ATOM 1481 C CA . THR A 1 179 ? -17.651 -4.825 4.954 1.00 89.06 179 THR A CA 1
ATOM 1482 C C . THR A 1 179 ? -16.579 -5.443 4.056 1.00 89.06 179 THR A C 1
ATOM 1484 O O . THR A 1 179 ? -16.014 -6.471 4.427 1.00 89.06 179 THR A O 1
ATOM 1487 N N . ILE A 1 180 ? -16.242 -4.805 2.929 1.00 91.56 180 ILE A N 1
ATOM 1488 C CA . ILE A 1 180 ? -15.173 -5.270 2.027 1.00 91.56 180 ILE A CA 1
ATOM 1489 C C . ILE A 1 180 ? -13.836 -5.312 2.770 1.00 91.56 180 ILE A C 1
ATOM 1491 O O . ILE A 1 180 ? -13.140 -6.320 2.737 1.00 91.56 180 ILE A O 1
ATOM 1495 N N . GLN A 1 181 ? -13.498 -4.256 3.505 1.00 87.75 181 GLN A N 1
ATOM 1496 C CA . GLN A 1 181 ? -12.264 -4.205 4.287 1.00 87.75 181 GLN A CA 1
ATOM 1497 C C . GLN A 1 181 ? -12.225 -5.256 5.388 1.00 87.75 181 GLN A C 1
ATOM 1499 O O . GLN A 1 181 ? -11.172 -5.828 5.637 1.00 87.75 181 GLN A O 1
ATOM 1504 N N . THR A 1 182 ? -13.358 -5.543 6.031 1.00 86.00 182 THR A N 1
ATOM 1505 C CA . THR A 1 182 ? -13.452 -6.622 7.023 1.00 86.00 182 THR A CA 1
ATOM 1506 C C . THR A 1 182 ? -13.162 -7.976 6.379 1.00 86.00 182 THR A C 1
ATOM 1508 O O . THR A 1 182 ? -12.416 -8.767 6.946 1.00 86.00 182 THR A O 1
ATOM 1511 N N . PHE A 1 183 ? -13.694 -8.222 5.180 1.00 90.38 183 PHE A N 1
ATOM 1512 C CA . PHE A 1 183 ? -13.386 -9.431 4.420 1.00 90.38 183 PHE A CA 1
ATOM 1513 C C . PHE A 1 183 ? -11.898 -9.506 4.042 1.00 90.38 183 PHE A C 1
ATOM 1515 O O . PHE A 1 183 ? -11.251 -10.513 4.320 1.00 90.38 183 PHE A O 1
ATOM 1522 N N . LEU A 1 184 ? -11.336 -8.433 3.477 1.00 89.19 184 LEU A N 1
ATOM 1523 C CA . LEU A 1 184 ? -9.922 -8.372 3.093 1.00 89.19 184 LEU A CA 1
ATOM 1524 C C . LEU A 1 184 ? -8.985 -8.509 4.304 1.00 89.19 184 LEU A C 1
ATOM 1526 O O . LEU A 1 184 ? -7.931 -9.128 4.197 1.00 89.19 184 LEU A O 1
ATOM 1530 N N . ASN A 1 185 ? -9.368 -7.978 5.468 1.00 88.69 185 ASN A N 1
ATOM 1531 C CA . ASN A 1 185 ? -8.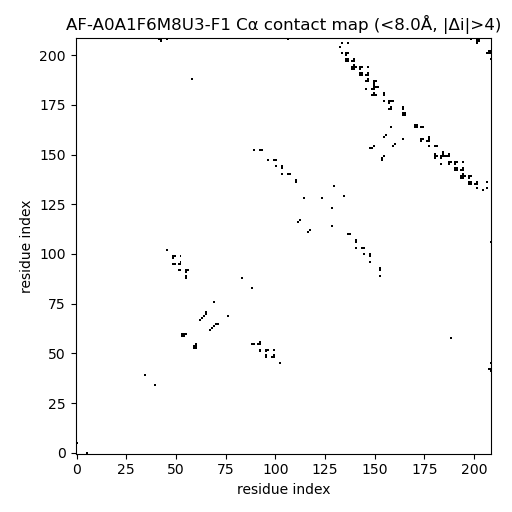585 -8.054 6.702 1.00 88.69 185 ASN A CA 1
ATOM 1532 C C . ASN A 1 185 ? -8.327 -9.498 7.163 1.00 88.69 185 ASN A C 1
ATOM 1534 O O . ASN A 1 185 ? -7.248 -9.770 7.686 1.00 88.69 185 ASN A O 1
ATOM 1538 N N . ASN A 1 186 ? -9.234 -10.439 6.876 1.00 87.25 186 ASN A N 1
ATOM 1539 C CA . ASN A 1 186 ? -9.015 -11.865 7.156 1.00 87.25 186 ASN A CA 1
ATOM 1540 C C . ASN A 1 186 ? -7.812 -12.445 6.388 1.00 87.25 186 ASN A C 1
ATOM 1542 O O . ASN A 1 186 ? -7.206 -13.422 6.822 1.00 87.25 186 ASN A O 1
ATOM 1546 N N . TYR A 1 187 ? -7.442 -11.822 5.267 1.00 90.44 187 TYR A N 1
ATOM 1547 C CA . TYR A 1 187 ? -6.320 -12.214 4.418 1.00 90.44 187 TYR A CA 1
ATOM 1548 C C . TYR A 1 187 ? -5.131 -11.247 4.520 1.00 90.44 187 TYR A C 1
ATOM 1550 O O . TYR A 1 187 ? -4.167 -11.405 3.778 1.00 90.44 187 TYR A O 1
ATOM 1558 N N . HIS A 1 188 ? -5.145 -10.291 5.459 1.00 87.50 188 HIS A N 1
ATOM 1559 C CA . HIS A 1 188 ? -4.112 -9.252 5.589 1.00 87.50 188 HIS A CA 1
ATOM 1560 C C . HIS A 1 188 ? -2.689 -9.828 5.641 1.00 87.50 188 HIS A C 1
ATOM 1562 O O . HIS A 1 188 ? -1.811 -9.393 4.901 1.00 87.50 188 HIS A O 1
ATOM 1568 N N . GLY A 1 189 ? -2.482 -10.870 6.453 1.00 84.94 189 GLY A N 1
ATOM 1569 C CA . GLY A 1 189 ? -1.198 -11.567 6.528 1.00 84.94 189 GLY A CA 1
ATOM 1570 C C . GLY A 1 189 ? -0.799 -12.288 5.236 1.00 84.94 189 GLY A C 1
ATOM 1571 O O . GLY A 1 189 ? 0.380 -12.353 4.920 1.00 84.94 189 GLY A O 1
ATOM 1572 N N . HIS A 1 190 ? -1.757 -12.795 4.455 1.00 90.19 190 HIS A N 1
ATOM 1573 C CA . HIS A 1 190 ? -1.459 -13.433 3.168 1.00 90.19 190 HIS A CA 1
ATOM 1574 C C . HIS A 1 190 ? -0.981 -12.397 2.151 1.00 90.19 190 HIS A C 1
ATOM 1576 O O . HIS A 1 190 ? 0.033 -12.615 1.497 1.00 90.19 190 HIS A O 1
ATOM 1582 N N . PHE A 1 191 ? -1.662 -11.251 2.065 1.00 91.56 191 PHE A N 1
ATOM 1583 C CA . PHE A 1 191 ? -1.247 -10.159 1.183 1.00 91.56 191 PHE A CA 1
ATOM 1584 C C . PHE A 1 191 ? 0.146 -9.636 1.537 1.00 91.56 191 PHE A C 1
ATOM 1586 O O . PHE A 1 191 ? 0.940 -9.401 0.634 1.00 91.56 191 PHE A O 1
ATOM 1593 N N . PHE A 1 192 ? 0.470 -9.546 2.833 1.00 89.56 192 PHE A N 1
ATOM 1594 C CA . PHE A 1 192 ? 1.820 -9.227 3.301 1.00 89.56 192 PHE A CA 1
ATOM 1595 C C . PHE A 1 192 ? 2.874 -10.183 2.729 1.00 89.56 192 PHE A C 1
ATOM 1597 O O . PHE A 1 192 ? 3.841 -9.740 2.117 1.00 89.56 192 PHE A O 1
ATOM 1604 N N . TRP A 1 193 ? 2.688 -11.494 2.904 1.00 87.44 193 TRP A N 1
ATOM 1605 C CA . TRP A 1 193 ? 3.671 -12.477 2.443 1.00 87.44 193 TRP A CA 1
ATOM 1606 C C . TRP A 1 193 ? 3.789 -12.520 0.923 1.00 87.44 193 TRP A C 1
ATOM 1608 O O . TRP A 1 193 ? 4.900 -12.636 0.415 1.00 87.44 193 TRP A O 1
ATOM 1618 N N . ILE A 1 194 ? 2.674 -12.387 0.200 1.00 93.38 194 ILE A N 1
ATOM 1619 C CA . ILE A 1 194 ? 2.695 -12.309 -1.265 1.00 93.38 194 ILE A CA 1
ATOM 1620 C C . ILE A 1 194 ? 3.493 -11.082 -1.714 1.00 93.38 194 ILE A C 1
ATOM 1622 O O . ILE A 1 194 ? 4.333 -11.221 -2.594 1.00 93.38 194 ILE A O 1
ATOM 1626 N N . ALA A 1 195 ? 3.295 -9.923 -1.079 1.00 91.62 195 ALA A N 1
ATOM 1627 C CA . ALA A 1 195 ? 4.030 -8.705 -1.412 1.00 91.62 195 ALA A CA 1
ATOM 1628 C C . ALA A 1 195 ? 5.535 -8.838 -1.147 1.00 91.62 195 ALA A C 1
ATOM 1630 O O . ALA A 1 195 ? 6.330 -8.457 -1.999 1.00 91.62 195 ALA A O 1
ATOM 1631 N N . ILE A 1 196 ? 5.935 -9.444 -0.023 1.00 89.81 196 ILE A N 1
ATOM 1632 C CA . ILE A 1 196 ? 7.353 -9.704 0.280 1.00 89.81 196 ILE A CA 1
ATOM 1633 C C . ILE A 1 196 ? 7.975 -10.697 -0.708 1.00 89.81 196 ILE A C 1
ATOM 1635 O O . ILE A 1 196 ? 9.099 -10.503 -1.158 1.00 89.81 196 ILE A O 1
ATOM 1639 N N . ILE A 1 197 ? 7.271 -11.776 -1.052 1.00 90.75 197 ILE A N 1
ATOM 1640 C CA . ILE A 1 197 ? 7.784 -12.756 -2.018 1.00 90.75 197 ILE A CA 1
ATOM 1641 C C . ILE A 1 197 ? 7.907 -12.110 -3.399 1.00 90.75 197 ILE A C 1
ATOM 1643 O O . ILE A 1 197 ? 8.937 -12.261 -4.047 1.00 90.75 197 ILE A O 1
ATOM 1647 N N . ALA A 1 198 ? 6.884 -11.371 -3.831 1.00 91.50 198 ALA A N 1
ATOM 1648 C CA . ALA A 1 198 ? 6.894 -10.674 -5.107 1.00 91.50 198 ALA A CA 1
ATOM 1649 C C . ALA A 1 198 ? 8.025 -9.640 -5.171 1.00 91.50 198 ALA A C 1
ATOM 1651 O O . ALA A 1 198 ? 8.758 -9.635 -6.151 1.00 91.50 198 ALA A O 1
ATOM 1652 N N . SER A 1 199 ? 8.246 -8.846 -4.117 1.00 89.00 199 SER A N 1
ATOM 1653 C CA . SER A 1 199 ? 9.343 -7.870 -4.088 1.00 89.00 199 SER A CA 1
ATOM 1654 C C . SER A 1 199 ? 10.717 -8.543 -4.192 1.00 89.00 199 SER A C 1
ATOM 1656 O O . SER A 1 199 ? 11.566 -8.124 -4.975 1.00 89.00 199 SER A O 1
ATOM 1658 N N . VAL A 1 200 ? 10.935 -9.655 -3.486 1.00 87.94 200 VAL A N 1
ATOM 1659 C CA . VAL A 1 200 ? 12.173 -10.437 -3.634 1.00 87.94 200 VAL A CA 1
ATOM 1660 C C . VAL A 1 200 ? 12.329 -10.967 -5.062 1.00 87.94 200 VAL A C 1
ATOM 1662 O O . VAL A 1 200 ? 13.432 -10.929 -5.600 1.00 87.94 200 VAL A O 1
ATOM 1665 N N . LEU A 1 201 ? 11.251 -11.442 -5.689 1.00 88.62 201 LEU A N 1
ATOM 1666 C CA . LEU A 1 201 ? 11.298 -11.955 -7.059 1.00 88.62 201 LEU A CA 1
ATOM 1667 C C . LEU A 1 201 ? 11.579 -10.858 -8.091 1.00 88.62 201 LEU A C 1
ATOM 1669 O O . LEU A 1 201 ? 12.367 -11.122 -8.993 1.00 88.62 201 LEU A O 1
ATOM 1673 N N . VAL A 1 202 ? 11.040 -9.646 -7.913 1.00 86.75 202 VAL A N 1
ATOM 1674 C CA . VAL A 1 202 ? 11.399 -8.470 -8.731 1.00 86.75 202 VAL A CA 1
ATOM 1675 C C . VAL A 1 202 ? 12.903 -8.200 -8.649 1.00 86.75 202 VAL A C 1
ATOM 1677 O O . VAL A 1 202 ? 13.567 -8.054 -9.670 1.00 86.75 202 VAL A O 1
ATOM 1680 N N . LEU A 1 203 ? 13.481 -8.211 -7.443 1.00 83.94 203 LEU A N 1
ATOM 1681 C CA . LEU A 1 203 ? 14.924 -7.998 -7.283 1.00 83.94 203 LEU A CA 1
ATOM 1682 C C . LEU A 1 203 ? 15.7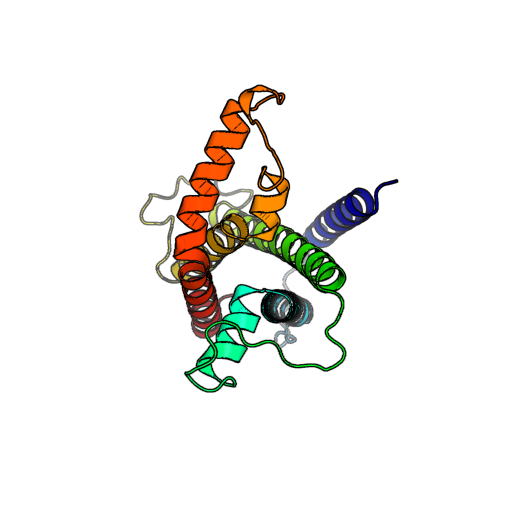59 -9.116 -7.920 1.00 83.94 203 LEU A C 1
ATOM 1684 O O . LEU A 1 203 ? 16.809 -8.851 -8.502 1.00 83.94 203 LEU A O 1
ATOM 1688 N N . LEU A 1 204 ? 15.314 -10.371 -7.809 1.00 83.56 204 LEU A N 1
ATOM 1689 C CA . LEU A 1 204 ? 16.016 -11.519 -8.387 1.00 83.56 204 LEU A CA 1
ATOM 1690 C C . LEU A 1 204 ? 15.920 -11.572 -9.916 1.00 83.56 204 LEU A C 1
ATOM 1692 O O . LEU A 1 204 ? 16.827 -12.117 -10.543 1.00 83.56 204 LEU A O 1
ATOM 1696 N N . SER A 1 205 ? 14.862 -11.017 -10.512 1.00 83.62 205 SER A N 1
ATOM 1697 C CA . SER A 1 205 ? 14.730 -10.892 -11.968 1.00 83.62 205 SER A CA 1
ATOM 1698 C C . SER A 1 205 ? 15.490 -9.696 -12.545 1.00 83.62 205 SER A C 1
ATOM 1700 O O . SER A 1 205 ? 15.468 -9.502 -13.754 1.00 83.62 205 SER A O 1
ATOM 1702 N N . GLY A 1 206 ? 16.173 -8.905 -11.708 1.00 78.94 206 GLY A N 1
ATOM 1703 C CA . GLY A 1 206 ? 16.848 -7.677 -12.134 1.00 78.94 206 GLY A CA 1
ATOM 1704 C C . GLY A 1 206 ? 15.900 -6.494 -12.347 1.00 78.94 206 GLY A C 1
ATOM 1705 O O . GLY A 1 206 ? 16.337 -5.474 -12.871 1.00 78.94 206 GLY A O 1
ATOM 1706 N N . GLY A 1 207 ? 14.635 -6.625 -11.933 1.00 73.25 207 GLY A N 1
ATOM 1707 C CA . GLY A 1 207 ? 13.655 -5.543 -11.943 1.00 73.25 207 GLY A CA 1
ATOM 1708 C C . GLY A 1 207 ? 13.921 -4.503 -10.854 1.00 73.25 207 GLY A C 1
ATOM 1709 O O . GLY A 1 207 ? 14.838 -4.634 -10.027 1.00 73.25 207 GLY A O 1
ATOM 1710 N N . HIS A 1 208 ? 13.111 -3.448 -10.845 1.00 72.94 208 HIS A N 1
ATOM 1711 C CA . HIS A 1 208 ? 13.318 -2.290 -9.977 1.00 72.94 208 HIS A CA 1
ATOM 1712 C C . HIS A 1 208 ? 12.145 -2.101 -8.997 1.00 72.94 208 HIS A C 1
ATOM 1714 O O . HIS A 1 208 ? 10.990 -2.342 -9.330 1.00 72.94 208 HIS A O 1
ATOM 1720 N N . LEU A 1 209 ? 12.467 -1.716 -7.753 1.00 65.50 209 LEU A N 1
ATOM 1721 C CA . LEU A 1 209 ? 11.544 -1.505 -6.624 1.00 65.50 209 LEU A CA 1
ATOM 1722 C C . LEU A 1 209 ? 11.797 -0.169 -5.928 1.00 65.50 209 LEU A C 1
ATOM 1724 O O . LEU A 1 209 ? 12.984 0.236 -5.877 1.00 65.50 209 LEU A O 1
#

Sequence (209 aa):
MNHKIILFLLFLAFIAFAHGEEEHAEEMPAPPEPINTLWFIHSWTHWMVWIGFIYTCYYFRFFIGHKLGHPSHCAVPEKEGEYLPEDSLKQIHGIFVWLMIIWTAIHISEIIGGQFGYGHPEVYSLSELIPGEEIWEWMYVVSTVLFLSSCHYIRYLTGSGTKCFSCLAFGRQRQKVFTIQTFLNNYHGHFFWIAIIASVLVLLSGGHL

Solvent-accessible surface area (backbone atoms only — not comparable to full-atom values): 12176 Å² total; per-residue (Å²): 132,60,70,70,56,54,54,52,52,53,49,54,51,49,54,60,57,74,71,66,77,86,83,87,82,80,96,66,86,79,66,83,77,66,80,55,65,66,54,57,50,45,36,48,50,49,51,53,46,49,52,51,30,47,70,42,30,65,69,49,49,48,46,48,40,60,76,75,71,44,73,100,77,56,94,70,80,82,71,93,67,93,66,75,56,70,67,58,47,53,52,52,25,51,52,30,51,52,52,48,52,53,49,50,49,51,52,51,50,49,54,48,44,70,77,58,35,98,84,61,88,72,82,68,50,84,76,63,73,52,47,88,81,51,48,31,53,54,45,19,51,54,23,44,52,50,25,54,56,15,30,69,72,52,43,49,76,52,44,70,82,59,93,53,45,86,81,40,90,63,15,70,60,36,48,52,51,43,52,52,31,55,58,42,35,79,42,24,70,56,26,46,52,47,20,53,53,20,49,53,47,24,55,74,72,71,49,87,97

Mean predicted aligned error: 12.8 Å

Nearest PDB structures (foldseek):
  7d6x-assembly1_C  TM=6.184E-01  e=1.574E-04  Mycolicibacterium smegmatis
  1lpe-assembly1_A  TM=3.400E-01  e=8.096E+00  Homo sapiens
  8dck-assembly1_E  TM=2.443E-01  e=8.951E+00  Escherichia coli CFT073

Foldseek 3Di:
DDVVVVVVVVLVVVVVVVPPPPPDDDDDDDDPDDPPVVQVVLVVLVVVLVVQLLVLAPVNVCVCCQVPNDPVPPPPDDDDDDDPPNVVSLVSNVVSLVVLVSSLVVLVCVLCCVQVPDPDPDDDDPVRSQDVLCVLSVQLSVLSVLLSLLGPSVLVVLDPPPPALVVDDCSVVSVVSNVVSPVSVVCNVVSVVSNVVSVVSCVVSVHGD

Secondary structure (DSSP, 8-state):
--HHHHHHHHHHHHHHHHTS--S-----PPPS----HHHHHHHHHHHHHHHHHHHH-HHHHHHHHHHHTS-TT-SS----S-PPPHHHHHHHHHHHHHHHHHHHHHHHHHHHHHHT-TT------TTTSS-TTTHHHHHHHHHHHHHHHT-HHHHIIIIIT-S-GGGSTTHHHHHHHHHHHHHHHTTHHHHHHHHHHHHHHHHHTT---

Radius of gyration: 20.92 Å; Cα contacts (8 Å, |Δi|>4): 132; chains: 1; bounding box: 58×46×63 Å